Protein 3I36 (pdb70)

InterPro domains:
  IPR000242 Tyrosine-specific protein phosphatase, PTPase domain [PF00102] (944-1175)
  IPR000242 Tyrosine-specific protein phosphatase, PTPase domain [PR00700] (972-979)
  IPR000242 Tyrosine-specific protein phosphatase, PTPase domain [PR00700] (988-1008)
  IPR000242 Tyrosine-specific protein phosphatase, PTPase domain [PR00700] (1072-1089)
  IPR000242 Tyrosine-specific protein phosphatase, PTPase domain [PR00700] (1113-1131)
  IPR000242 Tyrosine-specific protein phosphatase, PTPase domain [PR00700] (1144-1159)
  IPR000242 Tyrosine-specific protein phosphatase, PTPase domain [PR00700] (1160-1170)
  IPR000242 Tyrosine-specific protein phosphatase, PTPase domain [PS50055] (920-1177)
  IPR000242 Tyrosine-specific protein phosphatase, PTPase domain [SM00194] (919-1179)
  IPR000387 Tyrosine-specific protein phosphatases domain [PS50056] (1095-1168)
  IPR003595 Protein-tyrosine phosphatase, catalytic [SM00404] (1073-1176)
  IPR003961 Fibronectin type III [PF00041] (44-115)
  IPR003961 Fibronectin type III [PF00041] (249-315)
  IPR003961 Fibronectin type III [PF00041] (336-415)
  IPR003961 Fibronectin type III [PF00041] (421-499)
  IPR003961 Fibronectin type III [PS50853] (39-124)
  IPR003961 Fibronectin type III [PS50853] (248-335)
  IPR003961 Fibronectin type III [PS50853] (336-421)
  IPR003961 Fibronectin type III [PS50853] (422-508)
  IPR003961 Fibronectin type III [PS50853] (600-696)

Organism: Rattus norvegicus (NCBI:txid10116)

CATH classification: 3.90.190.10

Sequence (286 aa):
SKLIRVENFEAYFKKQQADSNCGFAEEYEDLKLIGISLPKYAAEIAENRGKNRYNNVLPYDISRVKLSVQTHSTDDYINANYMPGYHSKKDFIATQGPLPNTLKDFWRMVWEKNVYAIVMLTKCVEQGRTKCEEYWPSKQAQDYGDITVAMTSEVVLPEWTIRDFVVKNMQSSESHPLRQFHFTSWPDHGVPDTTDLLINNFRYYLVRDYMKQIPPESPILVHCSSAGVGRTGTFIAIDRLIYQQIENENTVDVYGIVYDLRMHRPLMVQTEDQYVFLNQCVLDIIRAQK

Foldseek 3Di:
DLKFFLVCLVVVLVVCPPPPSVNLVVLVVVLACFQVPQAQVLCVPPVNVVFALDNPWGWRPVFAQFFDDDPDRNLRDHRWGQADFQPGSRQAIQHAQGDPVCLLVVLRSCVVQQAQEEEEEADCDFPNHGLHDPSADEQDWDDSDQKIKGWDDWDDDPQWIKIKIWIARNVVRDIDIHIYIGGYPAHSDFGDPAQVSLLVSLVVRVVVCVVGDPSHHHYYYYRNRAAVVLLSRLLNRQVCCCVPPSIGNSSVSVSSRCSGTNCRNPDSRSSSVSSNSSNVVSVVVD

Nearest PDB structures (foldseek):
  3i36-assembly1_A  TM=1.004E+00  e=1.394E-61  Rattus norvegicus
  4bpc-assembly1_A  TM=9.593E-01  e=4.581E-34  Homo sapiens
  6kip-assembly1_A  TM=9.419E-01  e=4.322E-34  Mus musculus
  1lar-assembly1_A  TM=9.475E-01  e=7.091E-33  Homo sapiens
  1lar-assembly2_B  TM=9.476E-01  e=7.968E-33  Homo sapiens

B-factor: mean 23.05, std 12.46, range [6.41, 78.05]

Radius of gyration: 18.46 Å; Cα contacts (8 Å, |Δi|>4): 592; chains: 1; bounding box: 48×43×47 Å

GO terms:
  GO:0005515 protein binding (F, IPI)

Structure (mmCIF, N/CA/C/O backbone):
data_3I36
#
_entry.id   3I36
#
_cell.length_a   46.468
_cell.length_b   63.113
_cell.length_c   111.655
_cell.angle_alpha   90.00
_cell.angle_beta   90.00
_cell.angle_gamma   90.00
#
_symmetry.space_group_name_H-M   'P 21 21 21'
#
loop_
_entity.id
_entity.type
_entity.pdbx_description
1 polymer 'Vascular protein tyrosine phosphatase 1'
2 non-polymer 'CHLORIDE ION'
3 water water
#
loop_
_atom_site.group_PDB
_atom_site.id
_atom_site.type_symbol
_atom_site.label_atom_id
_atom_site.label_alt_id
_atom_site.label_comp_id
_atom_site.label_asym_id
_atom_site.label_entity_id
_atom_site.label_seq_id
_atom_site.pdbx_PDB_ins_code
_atom_site.Cartn_x
_atom_site.Cartn_y
_atom_site.Cartn_z
_atom_site.occupancy
_atom_site.B_iso_or_equiv
_atom_site.auth_seq_id
_atom_site.auth_comp_id
_atom_site.auth_asym_id
_atom_site.auth_atom_id
_atom_site.pdbx_PDB_model_num
ATOM 1 N N . SER A 1 23 ? 16.912 -24.030 13.694 1.00 57.19 897 SER A N 1
ATOM 2 C CA . SER A 1 23 ? 17.745 -23.177 12.864 1.00 53.37 897 SER A CA 1
ATOM 3 C C . SER A 1 23 ? 16.891 -22.204 12.057 1.00 45.50 897 SER A C 1
ATOM 4 O O . SER A 1 23 ? 17.171 -21.945 10.888 1.00 48.55 897 SER A O 1
ATOM 6 N N . LYS A 1 24 ? 15.844 -21.671 12.676 1.00 34.23 898 LYS A N 1
ATOM 7 C CA . LYS A 1 24 ? 15.076 -20.603 12.047 1.00 30.61 898 LYS A CA 1
ATOM 8 C C . LYS A 1 24 ? 15.692 -19.246 12.402 1.00 25.77 898 LYS A C 1
ATOM 9 O O . LYS A 1 24 ? 15.285 -18.200 11.890 1.00 20.61 898 LYS A O 1
ATOM 15 N N . LEU A 1 25 ? 16.682 -19.276 13.286 1.00 23.91 899 LEU A N 1
ATOM 16 C CA . LEU A 1 25 ? 17.399 -18.069 13.667 1.00 21.40 899 LEU A CA 1
ATOM 17 C C . LEU A 1 25 ? 18.370 -17.708 12.566 1.00 26.77 899 LEU A C 1
ATOM 18 O O . LEU A 1 25 ? 19.283 -18.466 12.276 1.00 32.23 899 LEU A O 1
ATOM 23 N N . ILE A 1 26 ? 18.194 -16.540 11.972 1.00 19.20 900 ILE A N 1
ATOM 24 C CA . ILE A 1 26 ? 19.099 -16.092 10.940 1.00 18.82 900 ILE A CA 1
ATOM 25 C C . ILE A 1 26 ? 19.872 -14.886 11.430 1.00 17.23 900 ILE A C 1
ATOM 26 O O . ILE A 1 26 ? 19.293 -13.892 11.861 1.00 15.71 900 ILE A O 1
ATOM 31 N N . ARG A 1 27 ? 21.193 -14.972 11.400 1.00 17.39 901 ARG A N 1
ATOM 32 C CA . ARG A 1 27 ? 21.983 -13.815 11.774 1.00 18.36 901 ARG A CA 1
ATOM 33 C C . ARG A 1 27 ? 21.760 -12.747 10.714 1.00 21.53 901 ARG A C 1
ATOM 34 O O . ARG A 1 27 ? 21.621 -13.070 9.528 1.00 21.93 901 ARG A O 1
ATOM 42 N N . VAL A 1 28 ? 21.716 -11.481 11.118 1.00 20.31 902 VAL A N 1
ATOM 43 C CA . VAL A 1 28 ? 21.494 -10.430 10.128 1.00 24.30 902 VAL A CA 1
ATOM 44 C C . VAL A 1 28 ? 22.544 -10.492 9.015 1.00 30.96 902 VAL A C 1
ATOM 45 O O . VAL A 1 28 ? 22.217 -10.244 7.863 1.00 28.28 902 VAL A O 1
ATOM 49 N N . GLU A 1 29 ? 23.786 -10.838 9.367 1.00 32.81 903 GLU A N 1
ATOM 50 C CA . GLU A 1 29 ? 24.875 -10.959 8.392 1.00 40.01 903 GLU A CA 1
ATOM 51 C C . GLU A 1 29 ? 24.568 -12.004 7.318 1.00 39.28 903 GLU A C 1
ATOM 52 O O . GLU A 1 29 ? 25.178 -12.015 6.251 1.00 40.22 903 GLU A O 1
ATOM 58 N N . ASN A 1 30 ? 23.626 -12.888 7.609 1.00 32.05 904 ASN A N 1
ATOM 59 C CA . ASN A 1 30 ? 23.265 -13.935 6.664 1.00 25.20 904 ASN A CA 1
ATOM 60 C C . ASN A 1 30 ? 21.858 -13.748 6.130 1.00 25.22 904 ASN A C 1
ATOM 61 O O . ASN A 1 30 ? 21.394 -14.530 5.298 1.00 27.13 904 ASN A O 1
ATOM 66 N N . PHE A 1 31 ? 21.166 -12.713 6.598 1.00 29.88 905 PHE A N 1
ATOM 67 C CA . PHE A 1 31 ? 19.760 -12.604 6.234 1.00 28.16 905 PHE A CA 1
ATOM 68 C C . PHE A 1 31 ? 19.511 -12.354 4.754 1.00 26.96 905 PHE A C 1
ATOM 69 O O . PHE A 1 31 ? 18.589 -12.921 4.179 1.00 26.07 905 PHE A O 1
ATOM 77 N N . GLU A 1 32 ? 20.308 -11.502 4.126 1.00 31.39 906 GLU A N 1
ATOM 78 C CA . GLU A 1 32 ? 20.025 -11.206 2.728 1.00 37.87 906 GLU A CA 1
ATOM 79 C C . GLU A 1 32 ? 20.125 -12.452 1.852 1.00 32.01 906 GLU A C 1
ATOM 80 O O . GLU A 1 32 ? 19.291 -12.663 0.972 1.00 34.39 906 GLU A O 1
ATOM 86 N N . ALA A 1 33 ? 21.134 -13.279 2.101 1.00 29.95 907 ALA A N 1
ATOM 87 C CA . ALA A 1 33 ? 21.313 -14.500 1.327 1.00 31.30 907 ALA A CA 1
ATOM 88 C C . ALA A 1 33 ? 20.160 -15.441 1.614 1.00 28.12 907 ALA A C 1
ATOM 89 O O . ALA A 1 33 ? 19.662 -16.119 0.717 1.00 27.28 907 ALA A O 1
ATOM 91 N N . TYR A 1 34 ? 19.755 -15.486 2.878 1.00 24.21 908 TYR A N 1
ATOM 92 C CA . TYR A 1 34 ? 18.654 -16.328 3.295 1.00 23.57 908 TYR A CA 1
ATOM 93 C C . TYR A 1 34 ? 17.386 -15.899 2.561 1.00 26.35 908 TYR A C 1
ATOM 94 O O . TYR A 1 34 ? 16.635 -16.729 2.034 1.00 25.46 908 TYR A O 1
ATOM 103 N N . PHE A 1 35 ? 17.171 -14.588 2.511 1.00 21.74 909 PHE A N 1
ATOM 104 C CA . PHE A 1 35 ? 15.986 -14.021 1.879 1.00 21.87 909 PHE A CA 1
ATOM 105 C C . PHE A 1 35 ? 15.937 -14.367 0.393 1.00 25.44 909 PHE A C 1
ATOM 106 O O . PHE A 1 35 ? 14.895 -14.770 -0.130 1.00 24.95 909 PHE A O 1
ATOM 114 N N . LYS A 1 36 ? 17.065 -14.194 -0.288 1.00 27.35 910 LYS A N 1
ATOM 115 C CA . LYS A 1 36 ? 17.152 -14.522 -1.706 1.00 34.49 910 LYS A CA 1
ATOM 116 C C . LYS A 1 36 ? 16.841 -15.996 -1.908 1.00 28.29 910 LYS A C 1
ATOM 117 O O . LYS A 1 36 ? 16.126 -16.364 -2.831 1.00 29.04 910 LYS A O 1
ATOM 119 N N . LYS A 1 37 ? 17.391 -16.833 -1.033 1.00 23.41 911 LYS A N 1
ATOM 120 C CA . LYS A 1 37 ? 17.158 -18.265 -1.083 1.00 24.77 911 LYS A CA 1
ATOM 121 C C . LYS A 1 37 ? 15.667 -18.565 -0.954 1.00 23.49 911 LYS A C 1
ATOM 122 O O . LYS A 1 37 ? 15.109 -19.364 -1.705 1.00 22.61 911 LYS A O 1
ATOM 128 N N . GLN A 1 38 ? 15.029 -17.909 0.008 1.00 21.63 912 GLN A N 1
ATOM 129 C CA . GLN A 1 38 ? 13.636 -18.166 0.328 1.00 21.02 912 GLN A CA 1
ATOM 130 C C . GLN A 1 38 ? 12.714 -17.546 -0.703 1.00 22.46 912 GLN A C 1
ATOM 131 O O . GLN A 1 38 ? 11.550 -17.929 -0.828 1.00 19.19 912 GLN A O 1
ATOM 137 N N . GLN A 1 39 ? 13.245 -16.576 -1.433 1.00 21.44 913 GLN A N 1
ATOM 138 C CA . GLN A 1 39 ? 12.485 -15.869 -2.448 1.00 24.67 913 GLN A CA 1
ATOM 139 C C . GLN A 1 39 ? 12.497 -16.640 -3.771 1.00 21.64 913 GLN A C 1
ATOM 140 O O . GLN A 1 39 ? 11.645 -16.426 -4.636 1.00 27.94 913 GLN A O 1
ATOM 146 N N . ALA A 1 40 ? 13.456 -17.543 -3.917 1.00 22.38 914 ALA A N 1
ATOM 147 C CA . ALA A 1 40 ? 13.598 -18.313 -5.146 1.00 22.14 914 ALA A CA 1
ATOM 148 C C . ALA A 1 40 ? 12.334 -19.122 -5.419 1.00 22.42 914 ALA A C 1
ATOM 149 O O . ALA A 1 40 ? 11.625 -19.520 -4.491 1.00 19.30 9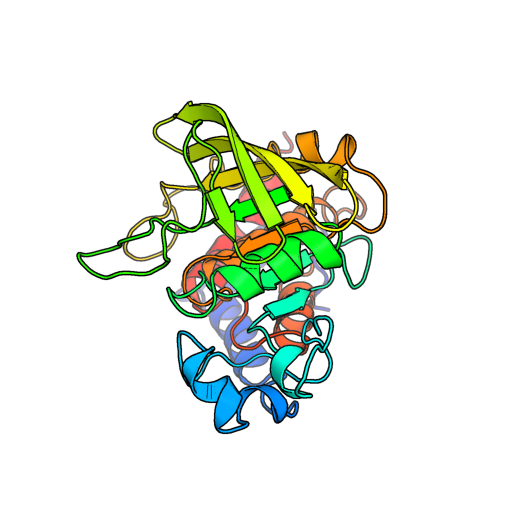14 ALA A O 1
ATOM 151 N N . ASP A 1 41 ? 12.066 -19.363 -6.697 1.00 19.42 915 ASP A N 1
ATOM 152 C CA . ASP A 1 41 ? 10.906 -20.153 -7.117 1.00 18.27 915 ASP A CA 1
ATOM 153 C C . ASP A 1 41 ? 9.621 -19.600 -6.525 1.00 18.93 915 ASP A C 1
ATOM 154 O O . ASP A 1 41 ? 8.878 -20.303 -5.825 1.00 15.67 915 ASP A O 1
ATOM 159 N N . SER A 1 42 ? 9.388 -18.319 -6.776 1.00 19.74 916 SER A N 1
ATOM 160 C CA . SER A 1 42 ? 8.135 -17.704 -6.388 1.00 23.62 916 SER A CA 1
ATOM 161 C C . SER A 1 42 ? 7.926 -17.782 -4.869 1.00 24.10 916 SER A C 1
ATOM 162 O O . SER A 1 42 ? 6.852 -18.161 -4.398 1.00 19.43 916 SER A O 1
ATOM 165 N N . ASN A 1 43 ? 8.959 -17.418 -4.114 1.00 18.43 917 ASN A N 1
ATOM 166 C CA . ASN A 1 43 ? 8.886 -17.401 -2.656 1.00 21.17 917 ASN A CA 1
ATOM 167 C C . ASN A 1 43 ? 8.638 -18.776 -2.079 1.00 20.09 917 ASN A C 1
ATOM 168 O O . ASN A 1 43 ? 7.977 -18.916 -1.054 1.00 20.48 917 ASN A O 1
ATOM 173 N N . CYS A 1 44 ? 9.175 -19.793 -2.742 1.00 17.38 918 CYS A N 1
ATOM 174 C CA . CYS A 1 44 ? 8.932 -21.163 -2.332 1.00 17.42 918 CYS A CA 1
ATOM 175 C C . CYS A 1 44 ? 9.298 -21.373 -0.874 1.00 15.84 918 CYS A C 1
ATOM 176 O O . CYS A 1 44 ? 8.517 -21.936 -0.107 1.00 17.65 918 CYS A O 1
ATOM 179 N N . GLY A 1 45 ? 10.495 -20.927 -0.504 1.00 14.61 919 GLY A N 1
ATOM 180 C CA . GLY A 1 45 ? 11.002 -21.117 0.836 1.00 13.95 919 GLY A CA 1
ATOM 181 C C . GLY A 1 45 ? 10.142 -20.396 1.856 1.00 17.07 919 GLY A C 1
ATOM 182 O O . GLY A 1 45 ? 9.830 -20.943 2.913 1.00 18.19 919 GLY A O 1
ATOM 183 N N . PHE A 1 46 ? 9.774 -19.155 1.556 1.00 16.44 920 PHE A N 1
ATOM 184 C CA . PHE A 1 46 ? 8.868 -18.427 2.438 1.00 15.86 920 PHE A CA 1
ATOM 185 C C . PHE A 1 46 ? 7.521 -19.129 2.514 1.00 16.12 920 PHE A C 1
ATOM 186 O O . PHE A 1 46 ? 6.923 -19.227 3.582 1.00 16.68 920 PHE A O 1
ATOM 194 N N . ALA A 1 47 ? 7.040 -19.606 1.375 1.00 12.90 921 ALA A N 1
ATOM 195 C CA . ALA A 1 47 ? 5.775 -20.323 1.332 1.00 19.76 921 ALA A CA 1
ATOM 196 C C . ALA A 1 47 ? 5.842 -21.559 2.219 1.00 17.01 921 ALA A C 1
ATOM 197 O O . ALA A 1 47 ? 4.879 -21.893 2.905 1.00 18.26 921 ALA A O 1
ATOM 199 N N . GLU A 1 48 ? 6.988 -22.233 2.200 1.00 16.24 922 GLU A N 1
ATOM 200 C CA . GLU A 1 48 ? 7.183 -23.423 3.013 1.00 20.73 922 GLU A CA 1
ATOM 201 C C . GLU A 1 48 ? 7.174 -23.088 4.501 1.00 18.80 922 GLU A C 1
ATOM 202 O O . GLU A 1 48 ? 6.562 -23.793 5.310 1.00 15.99 922 GLU A O 1
ATOM 208 N N . GLU A 1 49 ? 7.865 -22.015 4.864 1.00 15.14 923 GLU A N 1
ATOM 209 C CA . GLU A 1 49 ? 7.904 -21.609 6.264 1.00 17.75 923 GLU A CA 1
ATOM 210 C C . GLU A 1 49 ? 6.496 -21.283 6.709 1.00 19.33 923 GLU A C 1
ATOM 211 O O . GLU A 1 49 ? 6.053 -21.688 7.781 1.00 16.98 923 GLU A O 1
ATOM 217 N N . TYR A 1 50 ? 5.792 -20.539 5.865 1.00 14.33 924 TYR A N 1
ATOM 218 C CA . TYR A 1 50 ? 4.471 -20.072 6.215 1.00 17.23 924 TYR A CA 1
ATOM 219 C C . TYR A 1 50 ? 3.497 -21.244 6.298 1.00 18.22 924 TYR A C 1
ATOM 220 O O . TYR A 1 50 ? 2.628 -21.279 7.164 1.00 18.72 924 TYR A O 1
ATOM 229 N N . GLU A 1 51 ? 3.658 -22.216 5.407 1.00 14.81 925 GLU 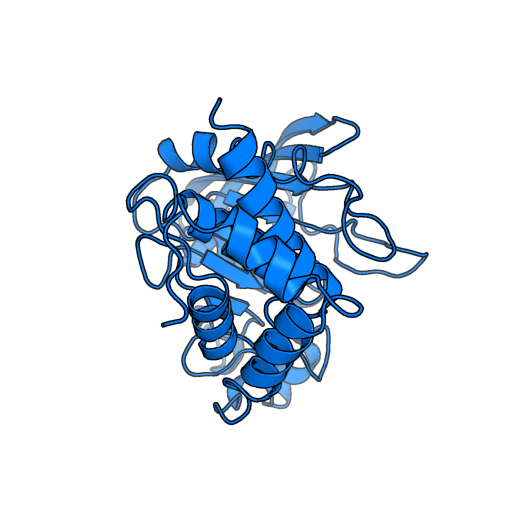A N 1
ATOM 230 C CA . GLU A 1 51 ? 2.820 -23.409 5.437 1.00 18.68 925 GLU A CA 1
ATOM 231 C C . GLU A 1 51 ? 3.075 -24.197 6.712 1.00 16.69 925 GLU A C 1
ATOM 232 O O . GLU A 1 51 ? 2.159 -24.774 7.303 1.00 18.12 925 GLU A O 1
ATOM 238 N N . ASP A 1 52 ? 4.325 -24.199 7.152 1.00 16.23 926 ASP A N 1
ATOM 239 C CA . ASP A 1 52 ? 4.696 -24.872 8.401 1.00 17.36 926 ASP A CA 1
ATOM 240 C C . ASP A 1 52 ? 4.031 -24.239 9.606 1.00 17.46 926 ASP A C 1
ATOM 241 O O . ASP A 1 52 ? 3.835 -24.886 10.632 1.00 19.00 926 ASP A O 1
ATOM 246 N N . LEU A 1 53 ? 3.696 -22.963 9.477 1.00 14.77 927 LEU A N 1
ATOM 247 C CA . LEU A 1 53 ? 3.014 -22.249 10.543 1.00 15.77 927 LEU A CA 1
ATOM 248 C C . LEU A 1 53 ? 1.506 -22.513 10.546 1.00 14.49 927 LEU A C 1
ATOM 249 O O . LEU A 1 53 ? 0.822 -22.207 11.523 1.00 15.37 927 LEU A O 1
ATOM 254 N N . LYS A 1 54 ? 1.004 -23.091 9.464 1.00 13.63 928 LYS A N 1
ATOM 255 C CA . LYS A 1 54 ? -0.435 -23.116 9.216 1.00 16.58 928 LYS A CA 1
ATOM 256 C C . LYS A 1 54 ? -1.270 -23.606 10.398 1.00 15.69 928 LYS A C 1
ATOM 257 O O . LYS A 1 54 ? -2.295 -23.011 10.743 1.00 18.68 928 LYS A O 1
ATOM 263 N N . LEU A 1 55 ? -0.832 -24.696 11.011 1.00 16.23 929 LEU A N 1
ATOM 264 C CA . LEU A 1 55 ? -1.633 -25.364 12.033 1.00 15.58 929 LEU A CA 1
ATOM 265 C C . LEU A 1 55 ? -1.242 -24.935 13.430 1.00 19.45 929 LEU A C 1
ATOM 266 O O . LEU A 1 55 ? -1.797 -25.418 14.419 1.00 16.66 929 LEU A O 1
ATOM 271 N N . ILE A 1 56 ? -0.286 -24.026 13.530 1.00 17.48 930 ILE A N 1
ATOM 272 C CA . ILE A 1 56 ? 0.175 -23.666 14.854 1.00 15.32 930 ILE A CA 1
ATOM 273 C C . ILE A 1 56 ? -0.905 -22.980 15.680 1.00 16.85 930 ILE A C 1
ATOM 274 O O . ILE A 1 56 ? -1.492 -21.972 15.260 1.00 14.83 930 ILE A O 1
ATOM 279 N N . GLY A 1 57 ? -1.134 -23.531 16.869 1.00 14.35 931 GLY A N 1
ATOM 280 C CA . GLY A 1 57 ? -2.046 -22.957 17.842 1.00 14.85 931 GLY A CA 1
ATOM 281 C C . GLY A 1 57 ? -3.510 -23.293 17.606 1.00 15.26 931 GLY A C 1
ATOM 282 O O . GLY A 1 57 ? -4.346 -23.050 18.470 1.00 16.72 931 GLY A O 1
ATOM 283 N N . ILE A 1 58 ? -3.839 -23.865 16.456 1.00 13.50 932 ILE A N 1
ATOM 284 C CA . ILE A 1 58 ? -5.263 -23.949 16.113 1.00 16.30 932 ILE A CA 1
ATOM 285 C C . ILE A 1 58 ? -6.068 -24.927 16.967 1.00 17.50 932 ILE A C 1
ATOM 286 O O . ILE A 1 58 ? -7.298 -24.867 16.996 1.00 17.68 932 ILE A O 1
ATOM 291 N N . SER A 1 59 ? -5.379 -25.820 17.663 1.00 16.32 933 SER A N 1
ATOM 292 C CA . SER A 1 59 ? -6.073 -26.738 18.557 1.00 19.92 933 SER A CA 1
ATOM 293 C C . SER A 1 59 ? -6.183 -26.172 19.973 1.00 20.66 933 SER A C 1
ATOM 294 O O . SER A 1 59 ? -6.647 -26.857 20.873 1.00 17.72 933 SER A O 1
ATOM 297 N N . LEU A 1 60 ? -5.743 -24.929 20.179 1.00 12.57 934 LEU A N 1
ATOM 298 C CA . LEU A 1 60 ? -5.875 -24.318 21.495 1.00 12.55 934 LEU A CA 1
ATOM 299 C C . LEU A 1 60 ? -7.346 -24.021 21.699 1.00 15.40 934 LEU A C 1
ATOM 300 O O . LEU A 1 60 ? -7.986 -23.471 20.802 1.00 16.51 934 LEU A O 1
ATOM 305 N N . PRO A 1 61 ? -7.890 -24.408 22.861 1.00 19.24 935 PRO A N 1
ATOM 306 C CA . PRO A 1 61 ? -9.306 -24.173 23.156 1.00 20.17 935 PRO A CA 1
ATOM 307 C C . PRO A 1 61 ? -9.663 -22.697 23.036 1.00 14.48 935 PRO A C 1
ATOM 308 O O . PRO A 1 61 ? -8.858 -21.826 23.377 1.00 12.88 935 PRO A O 1
ATOM 312 N N . LYS A 1 62 ? -10.867 -22.434 22.538 1.00 13.59 936 LYS A N 1
ATOM 313 C CA . LYS A 1 62 ? -11.392 -21.085 22.410 1.00 16.81 936 LYS A CA 1
ATOM 314 C C . LYS A 1 62 ? -12.803 -21.142 22.961 1.00 14.03 936 LYS A C 1
ATOM 315 O O . LYS A 1 62 ? -13.745 -20.668 22.324 1.00 16.73 936 LYS A O 1
ATOM 321 N N . TYR A 1 63 ? -12.955 -21.728 24.139 1.00 14.04 937 TYR A N 1
ATOM 322 C CA . TYR A 1 63 ? -14.279 -21.957 24.692 1.00 13.52 937 TYR A CA 1
ATOM 323 C C . TYR A 1 63 ? -15.021 -20.659 24.994 1.00 12.95 937 TYR A C 1
ATOM 324 O O . TYR A 1 63 ? -16.195 -20.542 24.688 1.00 16.75 937 TYR A O 1
ATOM 333 N N . ALA A 1 64 ? -14.348 -19.689 25.610 1.00 13.70 938 ALA A N 1
ATOM 334 C CA . ALA A 1 64 ? -15.046 -18.461 25.983 1.00 19.01 938 ALA A CA 1
ATOM 335 C C . ALA A 1 64 ? -15.597 -17.798 24.724 1.00 16.78 938 ALA A C 1
ATOM 336 O O . ALA A 1 64 ? -16.739 -17.348 24.690 1.00 15.89 938 ALA A O 1
ATOM 338 N N . ALA A 1 65 ? -14.776 -17.758 23.683 1.00 13.53 939 ALA A N 1
ATOM 339 C CA . ALA A 1 65 ? -15.169 -17.147 22.413 1.00 14.60 939 ALA A CA 1
ATOM 340 C C . ALA A 1 65 ? -16.379 -17.822 21.793 1.00 17.01 939 ALA A C 1
ATOM 341 O O . ALA A 1 65 ? -17.070 -17.215 20.987 1.00 14.51 939 ALA A O 1
ATOM 343 N N . GLU A 1 66 ? -16.610 -19.080 22.154 1.00 14.90 940 GLU A N 1
ATOM 344 C CA . GLU A 1 66 ? -17.669 -19.877 21.545 1.00 18.80 940 GLU A CA 1
ATOM 345 C C . GLU A 1 66 ? -18.935 -19.916 22.393 1.00 23.71 940 GLU A C 1
ATOM 346 O O . GLU A 1 66 ? -19.967 -20.450 21.967 1.00 22.37 940 GLU A O 1
ATOM 352 N N . ILE A 1 67 ? -18.864 -19.357 23.594 1.00 18.37 941 ILE A N 1
ATOM 353 C CA . ILE A 1 67 ? -20.058 -19.268 24.422 1.00 19.36 941 ILE A CA 1
ATOM 354 C C . ILE A 1 67 ? -21.107 -18.450 23.683 1.00 17.68 941 ILE A C 1
ATOM 355 O O . ILE A 1 67 ? -20.790 -17.435 23.069 1.00 16.87 941 ILE A O 1
ATOM 360 N N . ALA A 1 68 ? -22.354 -18.910 23.726 1.00 15.49 942 ALA A N 1
ATOM 361 C CA . ALA A 1 68 ? -23.425 -18.285 22.963 1.00 20.13 942 ALA A CA 1
ATOM 362 C C . ALA A 1 68 ? -23.425 -16.774 23.148 1.00 21.73 942 ALA A C 1
ATOM 363 O O . ALA A 1 68 ? -23.486 -16.017 22.178 1.00 19.06 942 ALA A O 1
ATOM 365 N N . GLU A 1 69 ? -23.344 -16.346 24.403 1.00 20.15 943 GLU A N 1
ATOM 366 C CA . GLU A 1 69 ? -23.388 -14.932 24.751 1.00 21.00 943 GLU A CA 1
ATOM 367 C C . GLU A 1 69 ? -22.225 -14.149 24.135 1.00 19.09 943 GLU A C 1
ATOM 368 O O . GLU A 1 69 ? -22.329 -12.948 23.903 1.00 17.99 943 GLU A O 1
ATOM 374 N N . ASN A 1 70 ? -21.116 -14.829 23.872 1.00 14.99 944 ASN A N 1
ATOM 375 C CA . ASN A 1 70 ? -19.930 -14.148 23.360 1.00 17.57 944 ASN A CA 1
ATOM 376 C C . ASN A 1 70 ? -19.810 -14.188 21.848 1.00 19.28 944 ASN A C 1
ATOM 377 O O . ASN A 1 70 ? -19.030 -13.447 21.277 1.00 13.57 944 ASN A O 1
ATOM 382 N N . ARG A 1 71 ? -20.584 -15.048 21.196 1.00 17.58 945 ARG A N 1
ATOM 383 C CA . ARG A 1 71 ? -20.397 -15.231 19.766 1.00 16.91 945 ARG A CA 1
ATOM 384 C C . ARG A 1 71 ? -20.601 -13.926 19.016 1.00 18.95 945 ARG A C 1
ATOM 385 O O . ARG A 1 71 ? -19.887 -13.628 18.065 1.00 17.19 945 ARG A O 1
ATOM 393 N N . GLY A 1 72 ? -21.558 -13.137 19.479 1.00 16.04 946 GLY A N 1
ATOM 394 C CA . GLY A 1 72 ? -21.878 -11.881 18.834 1.00 18.69 946 GLY A CA 1
ATOM 395 C C . GLY A 1 72 ? -20.875 -10.798 19.171 1.00 17.48 946 GLY A C 1
ATOM 396 O O . GLY A 1 72 ? -20.966 -9.687 18.658 1.00 21.72 946 GLY A O 1
ATOM 397 N N . LYS A 1 73 ? -19.919 -11.120 20.038 1.00 13.45 947 LYS A N 1
ATOM 398 C CA . LYS A 1 73 ? -18.879 -10.164 20.390 1.00 14.05 947 LYS A CA 1
ATOM 399 C C . LYS A 1 73 ? -17.666 -10.393 19.504 1.00 17.26 947 LYS A C 1
ATOM 400 O O . LYS A 1 73 ? -16.654 -9.706 19.613 1.00 14.73 947 LYS A O 1
ATOM 406 N N . ASN A 1 74 ? -17.773 -11.378 18.626 1.00 14.55 948 ASN A N 1
ATOM 407 C CA . ASN A 1 74 ? -16.710 -11.661 17.681 1.00 14.27 948 ASN A CA 1
ATOM 408 C C . ASN A 1 74 ? -17.045 -11.090 16.329 1.00 14.83 948 ASN A C 1
ATOM 409 O O . ASN A 1 74 ? -18.126 -11.332 15.798 1.00 13.80 948 ASN A O 1
ATOM 414 N N . ARG A 1 75 ? -16.120 -10.321 15.780 1.00 12.17 949 ARG A N 1
ATOM 415 C CA . ARG A 1 75 ? -16.339 -9.730 14.482 1.00 11.33 949 ARG A CA 1
ATOM 416 C C . ARG A 1 75 ? -16.414 -10.808 13.422 1.00 16.01 949 ARG A C 1
ATOM 417 O O . ARG A 1 75 ? -17.295 -10.797 12.564 1.00 13.72 949 ARG A O 1
ATOM 425 N N . TYR A 1 76 ? -15.473 -11.739 13.478 1.00 12.84 950 TYR A N 1
ATOM 426 C CA . TYR A 1 76 ? -15.456 -12.867 12.543 1.00 19.20 950 TYR A CA 1
ATOM 427 C C . TYR A 1 76 ? -15.536 -14.167 13.309 1.00 19.79 950 TYR A C 1
ATOM 428 O O . TYR A 1 76 ? -14.795 -14.373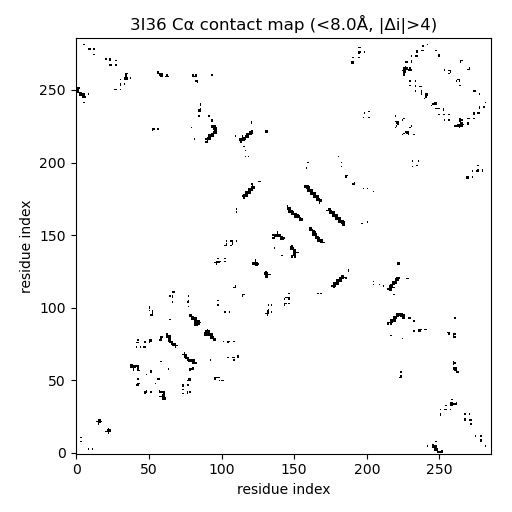 14.262 1.00 14.31 950 TYR A O 1
ATOM 437 N N . ASN A 1 77 ? -16.435 -15.045 12.889 1.00 12.74 951 ASN A N 1
ATOM 438 C CA . ASN A 1 77 ? -16.675 -16.281 13.622 1.00 15.94 951 ASN A CA 1
ATOM 439 C C . ASN A 1 77 ? -15.469 -17.212 13.632 1.00 15.62 951 ASN A C 1
ATOM 440 O O . ASN A 1 77 ? -15.366 -18.104 14.473 1.00 20.98 951 ASN A O 1
ATOM 445 N N . ASN A 1 78 ? -14.553 -17.005 12.696 1.00 14.01 952 ASN A N 1
ATOM 446 C CA . ASN A 1 78 ? -13.365 -17.847 12.618 1.00 14.01 952 ASN A CA 1
ATOM 447 C C . ASN A 1 78 ? -12.117 -17.132 13.111 1.00 13.62 952 ASN A C 1
ATOM 448 O O . ASN A 1 78 ? -10.993 -17.575 12.884 1.00 15.91 952 ASN A O 1
ATOM 453 N N . VAL A 1 79 ? -12.314 -16.008 13.780 1.00 12.74 953 VAL A N 1
ATOM 454 C CA . VAL A 1 79 ? -11.206 -15.378 14.466 1.00 12.56 953 VAL A CA 1
ATOM 455 C C . VAL A 1 79 ? -11.552 -15.253 15.929 1.00 12.58 953 VAL A C 1
ATOM 456 O O . VAL A 1 79 ? -12.156 -14.273 16.372 1.00 12.56 953 VAL A O 1
ATOM 460 N N . LEU A 1 80 ? -11.206 -16.292 16.671 1.00 14.33 954 LEU A N 1
ATOM 461 C CA . LEU A 1 80 ? -11.602 -16.381 18.062 1.00 14.16 954 LEU A CA 1
ATOM 462 C C . LEU A 1 80 ? -10.364 -16.452 18.918 1.00 14.44 954 LEU A C 1
ATOM 463 O O . LEU A 1 80 ? -9.439 -17.192 18.610 1.00 11.88 954 LEU A O 1
ATOM 468 N N . PRO A 1 81 ? -10.374 -15.713 20.024 1.00 13.72 955 PRO A N 1
ATOM 469 C CA . PRO A 1 81 ? -9.229 -15.704 20.930 1.00 13.03 955 PRO A CA 1
ATOM 470 C C . PRO A 1 81 ? -9.093 -17.061 21.613 1.00 13.81 955 PRO A C 1
ATOM 471 O O . PRO A 1 81 ? -10.084 -17.630 22.073 1.00 13.39 955 PRO A O 1
ATOM 475 N N . TYR A 1 82 ? -7.871 -17.573 21.690 1.00 14.88 956 TYR A N 1
ATOM 476 C CA . TYR A 1 82 ? -7.626 -18.760 22.486 1.00 15.32 956 TYR A CA 1
ATOM 477 C C . TYR A 1 82 ? -7.770 -18.407 23.956 1.00 13.79 956 TYR A C 1
ATOM 478 O O . TYR A 1 82 ? -7.358 -17.332 24.389 1.00 12.25 956 TYR A O 1
ATOM 487 N N . ASP A 1 83 ? -8.370 -19.318 24.709 1.00 13.76 957 ASP A N 1
ATOM 488 C CA . ASP A 1 83 ? -8.571 -19.127 26.139 1.00 15.86 957 ASP A CA 1
ATOM 489 C C . ASP A 1 83 ? -7.251 -18.877 26.839 1.00 14.54 957 ASP A C 1
ATOM 490 O O . ASP A 1 83 ? -7.168 -18.104 27.787 1.00 14.63 957 ASP A O 1
ATOM 495 N N . ILE A 1 84 ? -6.213 -19.548 26.372 1.00 12.10 958 ILE A N 1
ATOM 496 C CA . ILE A 1 84 ? -4.950 -19.511 27.088 1.00 11.44 958 ILE A CA 1
ATOM 497 C C . ILE A 1 84 ? -4.330 -18.110 27.127 1.00 13.05 958 ILE A C 1
ATOM 498 O O . ILE A 1 84 ? -3.505 -17.814 27.983 1.00 15.64 958 ILE A O 1
ATOM 503 N N . SER A 1 85 ? -4.737 -17.250 26.202 1.00 12.24 959 SER A N 1
ATOM 504 C CA . SER A 1 85 ? -4.094 -15.958 26.053 1.00 8.86 959 SER A CA 1
ATOM 505 C C . SER A 1 85 ? -5.109 -14.832 25.995 1.00 7.81 959 SER A C 1
ATOM 506 O O . SER A 1 85 ? -4.743 -13.673 25.818 1.00 10.59 959 SER A O 1
ATOM 509 N N . ARG A 1 86 ? -6.386 -15.169 26.135 1.00 8.45 960 ARG A N 1
ATOM 510 C CA . ARG A 1 86 ? -7.405 -14.170 25.893 1.00 11.21 960 ARG A CA 1
ATOM 511 C C . ARG A 1 86 ? -7.369 -13.121 26.994 1.00 12.97 960 ARG A C 1
ATOM 512 O O . ARG A 1 86 ? -7.015 -13.403 28.146 1.00 12.60 960 ARG A O 1
ATOM 520 N N . VAL A 1 87 ? -7.716 -11.901 26.620 1.00 10.24 961 VAL A N 1
ATOM 521 C CA . VAL A 1 87 ? -7.776 -10.812 27.569 1.00 9.67 961 VAL A CA 1
ATOM 522 C C . VAL A 1 87 ? -9.089 -10.962 28.321 1.00 13.88 961 VAL A C 1
ATOM 523 O O . VAL A 1 87 ? -10.152 -10.985 27.714 1.00 16.25 961 VAL A O 1
ATOM 527 N N . LYS A 1 88 ? -9.013 -11.067 29.641 1.00 12.74 962 LYS A N 1
ATOM 528 C CA . LYS A 1 88 ? -10.213 -11.246 30.446 1.00 16.75 962 LYS A CA 1
ATOM 529 C C . LYS A 1 88 ? -10.535 -9.949 31.148 1.00 16.52 962 LYS A C 1
ATOM 530 O O . LYS A 1 88 ? -9.700 -9.408 31.856 1.00 15.40 962 LYS A O 1
ATOM 536 N N . LEU A 1 89 ? -11.746 -9.444 30.939 1.00 14.12 963 LEU A N 1
ATOM 537 C CA . LEU A 1 89 ? -12.152 -8.202 31.563 1.00 14.33 963 LEU A CA 1
ATOM 538 C C . LEU A 1 89 ? -12.824 -8.478 32.895 1.00 17.60 963 LEU A C 1
ATOM 539 O O . LEU A 1 89 ? -13.058 -9.627 33.252 1.00 15.18 963 LEU A O 1
ATOM 544 N N . SER A 1 90 ? -13.111 -7.412 33.630 1.00 17.49 964 SER A N 1
ATOM 545 C CA . SER A 1 90 ? -13.810 -7.525 34.893 1.00 21.07 964 SER A CA 1
ATOM 546 C C . SER A 1 90 ? -15.179 -8.116 34.623 1.00 21.29 964 SER A C 1
ATOM 547 O O . SER A 1 90 ? -15.694 -8.058 33.505 1.00 18.61 964 SER A O 1
ATOM 550 N N . VAL A 1 91 ? -15.761 -8.712 35.646 1.00 25.12 965 VAL A N 1
ATOM 551 C CA . VAL A 1 91 ? -17.095 -9.248 35.503 1.00 28.33 965 VAL A CA 1
ATOM 552 C C . VAL A 1 91 ? -18.003 -8.433 36.401 1.00 35.78 965 VAL A C 1
ATOM 553 O O . VAL A 1 91 ? -17.634 -8.101 37.526 1.00 35.73 965 VAL A O 1
ATOM 557 N N . GLN A 1 92 ? -19.174 -8.086 35.883 1.00 43.22 966 GLN A N 1
ATOM 558 C CA . GLN A 1 92 ? -20.174 -7.369 36.656 1.00 48.13 966 GLN A CA 1
ATOM 559 C C . GLN A 1 92 ? -21.216 -8.365 37.138 1.00 47.51 966 GLN A C 1
ATOM 560 O O . GLN A 1 92 ? -21.191 -8.808 38.286 1.00 52.32 966 GLN A O 1
ATOM 566 N N . THR A 1 93 ? -22.112 -8.741 36.234 1.00 43.95 967 THR A N 1
ATOM 567 C CA . THR A 1 93 ? -23.241 -9.588 36.582 1.00 51.09 967 THR A CA 1
ATOM 568 C C . THR A 1 93 ? -23.081 -11.003 36.032 1.00 43.65 967 THR A C 1
ATOM 569 O O . THR A 1 93 ? -23.729 -11.942 36.497 1.00 43.31 967 THR A O 1
ATOM 573 N N . HIS A 1 94 ? -22.218 -11.160 35.039 1.00 28.88 968 HIS A N 1
ATOM 574 C CA . HIS A 1 94 ? -22.126 -12.442 34.361 1.00 28.57 968 HIS A CA 1
ATOM 575 C C . HIS A 1 94 ? -20.697 -12.744 33.948 1.00 27.81 968 HIS A C 1
ATOM 576 O O . HIS A 1 94 ? -19.934 -11.847 33.575 1.00 23.95 968 HIS A O 1
ATOM 583 N N . SER A 1 95 ? -20.340 -14.017 34.021 1.00 23.32 969 SER A N 1
ATOM 584 C CA . SER A 1 95 ? -18.989 -14.432 33.709 1.00 23.39 969 SER A CA 1
ATOM 585 C C . SER A 1 95 ? -18.595 -13.974 32.301 1.00 14.79 969 SER A C 1
ATOM 586 O O . SER A 1 95 ? -17.441 -13.635 32.063 1.00 18.72 969 SER A O 1
ATOM 589 N N . THR A 1 96 ? -19.555 -13.953 31.377 1.00 18.07 970 THR A N 1
ATOM 590 C CA . THR A 1 96 ? -19.242 -13.588 29.989 1.00 13.60 970 THR A CA 1
ATOM 591 C C . THR A 1 96 ? -18.940 -12.106 29.848 1.00 18.95 970 THR A C 1
ATOM 592 O O . THR A 1 96 ? -18.502 -11.648 28.790 1.00 17.50 970 THR A O 1
ATOM 596 N N . ASP A 1 97 ? -19.162 -11.355 30.917 1.00 17.22 971 ASP A N 1
ATOM 597 C CA . ASP A 1 97 ? -18.726 -9.962 30.934 1.00 17.86 971 ASP A CA 1
ATOM 598 C C . ASP A 1 97 ? -17.211 -9.880 30.759 1.00 14.72 971 ASP A C 1
ATOM 599 O O . ASP A 1 97 ? -16.681 -8.836 30.418 1.00 17.05 971 ASP A O 1
ATOM 604 N N . ASP A 1 98 ? -16.509 -10.975 31.014 1.00 15.67 972 ASP A N 1
ATOM 605 C CA . ASP A 1 98 ? -15.053 -10.921 30.970 1.00 13.27 972 ASP A CA 1
ATOM 606 C C . ASP A 1 98 ? -14.555 -10.965 29.534 1.00 17.13 972 ASP A C 1
ATOM 607 O O . ASP A 1 98 ? -13.362 -10.818 29.259 1.00 15.29 972 ASP A O 1
ATOM 612 N N . TYR A 1 99 ? -15.484 -11.126 28.609 1.00 14.68 973 TYR A N 1
ATOM 613 C CA . TYR A 1 99 ? -15.089 -11.538 27.277 1.00 14.92 973 TYR A CA 1
ATOM 614 C C . TYR A 1 99 ? -14.858 -10.385 26.339 1.00 12.45 973 TYR A C 1
ATOM 615 O O . TYR A 1 99 ? -15.686 -9.480 26.214 1.00 15.22 973 TYR A O 1
ATOM 624 N N . ILE A 1 100 ? -13.725 -10.448 25.656 1.00 10.86 974 ILE A N 1
ATOM 625 C CA . ILE A 1 100 ? -13.492 -9.581 24.524 1.00 10.88 974 ILE A CA 1
ATOM 626 C C . ILE A 1 100 ? -12.627 -10.353 23.555 1.00 11.23 974 ILE A C 1
ATOM 627 O O . ILE A 1 100 ? -11.792 -11.179 23.954 1.00 12.53 974 ILE A O 1
ATOM 632 N N . ASN A 1 101 ? -12.850 -10.119 22.274 1.00 10.90 975 ASN A N 1
ATOM 633 C CA . ASN A 1 101 ? -12.078 -10.807 21.276 1.00 8.56 975 ASN A CA 1
ATOM 634 C C . ASN A 1 101 ? -10.718 -10.143 21.187 1.00 11.21 975 ASN A C 1
ATOM 635 O O . ASN A 1 101 ? -10.521 -9.202 20.419 1.00 10.32 975 ASN A O 1
ATOM 640 N N . ALA A 1 102 ? -9.807 -10.623 22.022 1.00 8.59 976 ALA A N 1
ATOM 641 C CA . ALA A 1 102 ? -8.490 -10.024 22.179 1.00 9.59 976 ALA A CA 1
ATOM 642 C C . ALA A 1 102 ? -7.609 -11.027 22.886 1.00 6.74 976 ALA A C 1
ATOM 643 O O . ALA A 1 102 ? -8.073 -11.798 23.733 1.00 11.05 976 ALA A O 1
ATOM 645 N N . ASN A 1 103 ? -6.326 -11.014 22.549 1.00 11.22 977 ASN A N 1
ATOM 646 C CA . ASN A 1 103 ? -5.368 -11.858 23.242 1.00 7.96 977 ASN A CA 1
ATOM 647 C C . ASN A 1 103 ? -4.128 -11.055 23.537 1.00 6.46 977 ASN A C 1
ATOM 648 O O . ASN A 1 103 ? -3.747 -10.187 22.753 1.00 8.07 977 ASN A O 1
ATOM 653 N N . TYR A 1 104 ? -3.490 -11.379 24.653 1.00 9.54 978 TYR A N 1
ATOM 654 C CA . TYR A 1 104 ? -2.175 -10.844 24.939 1.00 9.65 978 TYR A CA 1
ATOM 655 C C . TYR A 1 104 ? -1.223 -11.485 23.963 1.00 14.39 978 TYR A C 1
ATOM 656 O O . TYR A 1 104 ? -1.232 -12.694 23.792 1.00 14.61 978 TYR A O 1
ATOM 665 N N . MET A 1 105 ? -0.391 -10.672 23.334 1.00 11.75 979 MET A N 1
ATOM 666 C CA . MET A 1 105 ? 0.601 -11.188 22.416 1.00 10.61 979 MET A CA 1
ATOM 667 C C . MET A 1 105 ? 1.947 -10.788 22.967 1.00 12.44 979 MET A C 1
ATOM 668 O O . MET A 1 105 ? 2.163 -9.621 23.320 1.00 13.31 979 MET A O 1
ATOM 673 N N . PRO A 1 106 ? 2.860 -11.753 23.052 1.00 17.47 980 PRO A N 1
ATOM 674 C CA . PRO A 1 106 ? 4.180 -11.361 23.520 1.00 17.25 980 PRO A CA 1
ATOM 675 C C . PRO A 1 106 ? 4.823 -10.380 22.559 1.00 15.74 980 PRO A C 1
ATOM 676 O O . PRO A 1 106 ? 4.633 -10.398 21.322 1.00 11.68 980 PRO A O 1
ATOM 680 N N . GLY A 1 107 ? 5.609 -9.503 23.154 1.00 15.96 981 GLY A N 1
ATOM 681 C CA . GLY A 1 107 ? 6.501 -8.689 22.378 1.00 11.28 981 GLY A CA 1
ATOM 682 C C . GLY A 1 107 ? 7.895 -9.191 22.657 1.00 13.84 981 GLY A C 1
ATOM 683 O O . GLY A 1 107 ? 8.106 -10.255 23.251 1.00 15.15 981 GLY A O 1
ATOM 684 N N . TYR A 1 108 ? 8.859 -8.408 22.233 1.00 12.60 982 TYR A N 1
ATOM 685 C CA . TYR A 1 108 ? 10.241 -8.759 22.480 1.00 13.33 982 TYR A CA 1
ATOM 686 C C . TYR A 1 108 ? 10.533 -8.868 23.979 1.00 18.40 982 TYR A C 1
ATOM 687 O O . TYR A 1 108 ? 11.257 -9.757 24.412 1.00 19.59 982 TYR A O 1
ATOM 696 N N . HIS A 1 109 ? 9.937 -7.980 24.766 1.00 15.87 983 HIS A N 1
ATOM 697 C CA . HIS A 1 109 ? 10.268 -7.860 26.182 1.00 24.05 983 HIS A CA 1
ATOM 698 C C . HIS A 1 109 ? 9.418 -8.670 27.146 1.00 17.21 983 HIS A C 1
ATOM 699 O O . HIS A 1 109 ? 9.919 -9.144 28.169 1.00 19.18 983 HIS A O 1
ATOM 706 N N . SER A 1 110 ? 8.140 -8.840 26.845 1.00 14.51 984 SER A N 1
ATOM 707 C CA . SER A 1 110 ? 7.305 -9.554 27.790 1.00 16.36 984 SER A CA 1
ATOM 708 C C . SER A 1 110 ? 6.100 -10.164 27.117 1.00 11.14 984 SER A C 1
ATOM 709 O O . SER A 1 110 ? 5.729 -9.793 26.007 1.00 13.74 984 SER A O 1
ATOM 712 N N . LYS A 1 111 ? 5.498 -11.104 27.826 1.00 11.41 985 LYS A N 1
ATOM 713 C CA . LYS A 1 111 ? 4.404 -11.894 27.313 1.00 15.38 985 LYS A CA 1
ATOM 714 C C . LYS A 1 111 ? 3.179 -11.017 27.091 1.00 19.55 985 LYS A C 1
ATOM 715 O O . LYS A 1 111 ? 2.257 -11.389 26.380 1.00 14.88 985 LYS A O 1
ATOM 721 N N . LYS A 1 112 ? 3.156 -9.844 27.705 1.00 16.71 986 LYS A N 1
ATOM 722 C CA . LYS A 1 112 ? 1.972 -9.001 27.568 1.00 14.85 986 LYS A CA 1
ATOM 723 C C . LYS A 1 112 ? 2.273 -7.643 26.950 1.00 13.86 986 LYS A C 1
ATOM 724 O O . LYS A 1 112 ? 1.575 -6.659 27.214 1.00 15.54 986 LYS A O 1
ATOM 730 N N . ASP A 1 113 ? 3.295 -7.595 26.105 1.00 11.78 987 ASP A N 1
ATOM 731 C CA . ASP A 1 113 ? 3.662 -6.335 25.460 1.00 13.85 987 ASP A CA 1
ATOM 732 C C . ASP A 1 113 ? 2.541 -5.810 24.603 1.00 12.26 987 ASP A C 1
ATOM 733 O O . ASP A 1 113 ? 2.425 -4.607 24.389 1.00 12.91 987 ASP A O 1
ATOM 738 N N . PHE A 1 114 ? 1.731 -6.719 24.081 1.00 13.20 988 PHE A N 1
ATOM 739 C CA . PHE A 1 114 ? 0.679 -6.328 23.167 1.00 10.85 988 PHE A CA 1
ATOM 740 C C . PHE A 1 114 ? -0.624 -6.961 23.563 1.00 9.24 988 PHE A C 1
ATOM 741 O O . PHE A 1 114 ? -0.652 -8.009 24.180 1.00 10.31 988 PHE A O 1
ATOM 749 N N . ILE A 1 115 ? -1.701 -6.319 23.159 1.00 9.89 989 ILE A N 1
ATOM 750 C CA . ILE A 1 115 ? -2.974 -6.991 23.065 1.00 9.13 989 ILE A CA 1
ATOM 751 C C . ILE A 1 115 ? -3.363 -6.891 21.614 1.00 10.11 989 ILE A C 1
ATOM 752 O O . ILE A 1 115 ? -3.412 -5.795 21.050 1.00 11.94 989 ILE A O 1
ATOM 757 N N . ALA A 1 116 ? -3.592 -8.036 20.989 1.00 8.67 990 ALA A N 1
ATOM 758 C CA . ALA A 1 116 ? -4.130 -8.031 19.643 1.00 9.76 990 ALA A CA 1
ATOM 759 C C . ALA A 1 116 ? -5.629 -8.212 19.776 1.00 10.13 990 ALA A C 1
ATOM 760 O O . ALA A 1 116 ? -6.103 -9.123 20.446 1.00 9.62 990 ALA A O 1
ATOM 762 N N . THR A 1 117 ? -6.378 -7.337 19.138 1.00 10.05 991 THR A N 1
ATOM 763 C CA . THR A 1 117 ? -7.814 -7.424 19.241 1.00 14.53 991 THR A CA 1
ATOM 764 C C . THR A 1 117 ? -8.436 -7.060 17.910 1.00 15.93 991 THR A C 1
ATOM 765 O O . THR A 1 117 ? -7.777 -6.485 17.048 1.00 11.21 991 THR A O 1
ATOM 769 N N . GLN A 1 118 ? -9.707 -7.404 17.740 1.00 10.81 992 GLN A N 1
ATOM 770 C CA . GLN A 1 118 ? -10.410 -7.075 16.522 1.00 12.01 992 GLN A CA 1
ATOM 771 C C . GLN A 1 118 ? -10.826 -5.612 16.563 1.00 10.79 992 GLN A C 1
ATOM 772 O O . GLN A 1 118 ? -10.879 -4.995 17.631 1.00 11.51 992 GLN A O 1
ATOM 778 N N . GLY A 1 119 ? -11.138 -5.056 15.403 1.00 10.58 993 GLY A N 1
ATOM 779 C CA . GLY A 1 119 ? -11.738 -3.736 15.377 1.00 9.44 993 GLY A CA 1
ATOM 780 C C . GLY A 1 119 ? -13.071 -3.916 16.070 1.00 15.33 993 GLY A C 1
ATOM 781 O O . GLY A 1 119 ? -13.828 -4.827 15.725 1.00 14.31 993 GLY A O 1
ATOM 782 N N . PRO A 1 120 ? -13.360 -3.073 17.067 1.00 14.11 994 PRO A N 1
ATOM 783 C CA . PRO A 1 120 ? -14.549 -3.378 17.858 1.00 11.09 994 PRO A CA 1
ATOM 784 C C . PRO A 1 120 ? -15.834 -3.166 17.080 1.00 12.29 994 PRO A C 1
ATOM 785 O O . PRO A 1 120 ? -15.885 -2.435 16.090 1.00 13.87 994 PRO A O 1
ATOM 789 N N . LEU A 1 121 ? -16.874 -3.817 17.570 1.00 11.32 995 LEU A N 1
ATOM 790 C CA . LEU A 1 121 ? -18.207 -3.762 16.968 1.00 10.40 995 LEU A CA 1
ATOM 791 C C . LEU A 1 121 ? -19.057 -2.777 17.737 1.00 12.75 995 LEU A C 1
ATOM 792 O O . LEU A 1 121 ? -18.695 -2.381 18.840 1.00 15.96 995 LEU A O 1
ATOM 797 N N . PRO A 1 122 ? -20.213 -2.391 17.169 1.00 18.01 996 PRO A N 1
ATOM 798 C CA . PRO A 1 122 ? -21.061 -1.448 17.901 1.00 14.69 996 PRO A CA 1
ATOM 799 C C . PRO A 1 122 ? -21.395 -1.980 19.281 1.00 16.18 996 PRO A C 1
ATOM 800 O O . PRO A 1 122 ? -21.447 -1.202 20.240 1.00 17.18 996 PRO A O 1
ATOM 804 N N . ASN A 1 123 ? -21.587 -3.289 19.391 1.00 16.78 997 ASN A N 1
ATOM 805 C CA . ASN A 1 123 ? -21.948 -3.882 20.679 1.00 16.77 997 ASN A CA 1
ATOM 806 C C . ASN A 1 123 ? -20.750 -4.214 21.561 1.00 17.17 997 ASN A C 1
ATOM 807 O O . ASN A 1 123 ? -20.920 -4.706 22.675 1.00 16.79 997 ASN A O 1
ATOM 812 N N . THR A 1 124 ? -19.536 -3.956 21.083 1.00 12.80 998 THR A N 1
ATOM 813 C CA . THR A 1 124 ? -18.382 -4.232 21.946 1.00 12.64 998 THR A CA 1
ATOM 814 C C . THR A 1 124 ? -17.584 -2.986 22.222 1.00 15.53 998 THR A C 1
ATOM 815 O O . THR A 1 124 ? -16.479 -3.074 22.720 1.00 13.02 998 THR A O 1
ATOM 819 N N . LEU A 1 125 ? -18.140 -1.826 21.895 1.00 12.14 999 LEU A N 1
ATOM 820 C CA . LEU A 1 125 ? -17.413 -0.585 22.121 1.00 14.84 999 LEU A CA 1
ATOM 821 C C . LEU A 1 125 ? -17.111 -0.414 23.602 1.00 14.71 999 LEU A C 1
ATOM 822 O O . LEU A 1 125 ? -15.994 -0.060 23.982 1.00 15.59 999 LEU A O 1
ATOM 827 N N . LYS A 1 126 ? -18.105 -0.663 24.443 1.00 14.47 1000 LYS A N 1
ATOM 828 C CA . LYS A 1 126 ? -17.908 -0.511 25.885 1.00 18.37 1000 LYS A CA 1
ATOM 829 C C . LYS A 1 126 ? -16.851 -1.491 26.351 1.00 18.68 1000 LYS A C 1
ATOM 830 O O . LYS A 1 126 ? -15.949 -1.146 27.119 1.00 13.62 1000 LYS A O 1
ATOM 836 N N . ASP A 1 127 ? -16.955 -2.718 25.857 1.00 12.08 1001 ASP A N 1
ATOM 837 C CA . ASP A 1 127 ? -15.978 -3.741 26.181 1.00 10.71 1001 ASP A CA 1
ATOM 838 C C . ASP A 1 127 ? -14.584 -3.299 25.762 1.00 11.56 1001 ASP A C 1
ATOM 839 O O . ASP A 1 127 ? -13.614 -3.484 26.491 1.00 13.18 1001 ASP A O 1
ATOM 844 N N . PHE A 1 128 ? -14.496 -2.726 24.567 1.00 13.06 1002 PHE A N 1
ATOM 845 C CA . PHE A 1 128 ? -13.224 -2.285 24.043 1.00 11.59 1002 PHE A CA 1
ATOM 846 C C . PHE A 1 128 ? -12.579 -1.281 24.982 1.00 12.14 1002 PHE A C 1
ATOM 847 O O . PHE A 1 128 ? -11.419 -1.432 25.370 1.00 13.15 1002 PHE A O 1
ATOM 855 N N . TRP A 1 129 ? -13.323 -0.247 25.346 1.00 12.62 1003 TRP A N 1
ATOM 856 C CA . TRP A 1 129 ? -12.773 0.762 26.239 1.00 13.70 1003 TRP A CA 1
ATOM 857 C C . TRP A 1 129 ? -12.537 0.229 27.642 1.00 15.05 1003 TRP A C 1
ATOM 858 O O . TRP A 1 129 ? -11.626 0.673 28.340 1.00 13.78 1003 TRP A O 1
ATOM 869 N N . ARG A 1 130 ? -13.336 -0.742 28.048 1.00 12.45 1004 ARG A N 1
ATOM 870 C CA . ARG A 1 130 ? -13.141 -1.346 29.353 1.00 14.18 1004 ARG A CA 1
ATOM 871 C C . ARG A 1 130 ? -11.807 -2.087 29.345 1.00 11.37 1004 ARG A C 1
ATOM 872 O O . ARG A 1 130 ? -11.062 -2.056 30.315 1.00 13.28 1004 ARG A O 1
ATOM 880 N N . MET A 1 131 ? -11.486 -2.713 28.221 1.00 9.80 1005 MET A N 1
ATOM 881 C CA . MET A 1 131 ? -10.210 -3.403 28.098 1.00 8.44 1005 MET A CA 1
ATOM 882 C C . MET A 1 131 ? -9.095 -2.373 28.115 1.00 11.96 1005 MET A C 1
ATOM 883 O O . MET A 1 131 ? -8.084 -2.532 28.796 1.00 15.53 1005 MET A O 1
ATOM 888 N N . VAL A 1 132 ? -9.280 -1.320 27.332 1.00 12.14 1006 VAL A N 1
ATOM 889 C CA . VAL A 1 132 ? -8.305 -0.249 27.289 1.00 12.82 1006 VAL A CA 1
ATOM 890 C C . VAL A 1 132 ? -8.042 0.225 28.699 1.00 15.14 1006 VAL A C 1
ATOM 891 O O . VAL A 1 132 ? -6.896 0.381 29.103 1.00 13.48 1006 VAL A O 1
ATOM 895 N N . TRP A 1 133 ? -9.110 0.447 29.456 1.00 15.04 1007 TRP A N 1
ATOM 896 C CA . TRP A 1 133 ? -8.951 0.968 30.807 1.00 13.70 1007 TRP A CA 1
ATOM 897 C C . TRP A 1 133 ? -8.333 -0.062 31.738 1.00 15.23 1007 TRP A C 1
ATOM 898 O O . TRP A 1 133 ? -7.308 0.178 32.382 1.00 13.81 1007 TRP A O 1
ATOM 909 N N . GLU A 1 134 ? -8.962 -1.224 31.812 1.00 13.00 1008 GLU A N 1
ATOM 910 C CA . GLU A 1 134 ? -8.559 -2.213 32.796 1.00 16.46 1008 GLU A CA 1
ATOM 911 C C . GLU A 1 134 ? -7.182 -2.770 32.531 1.00 13.05 1008 GLU A C 1
ATOM 912 O O . GLU A 1 134 ? -6.505 -3.214 33.446 1.00 12.09 1008 GLU A O 1
ATOM 918 N N . LYS A 1 135 ? -6.781 -2.775 31.271 1.00 8.66 1009 LYS A N 1
ATOM 919 C CA . LYS A 1 135 ? -5.512 -3.398 30.939 1.00 12.41 1009 LYS A CA 1
ATOM 920 C C . LYS A 1 135 ? -4.400 -2.377 30.755 1.00 13.77 1009 LYS A C 1
ATOM 921 O O . LYS A 1 135 ? -3.323 -2.717 30.292 1.00 13.00 1009 LYS A O 1
ATOM 927 N N . ASN A 1 136 ? -4.664 -1.134 31.140 1.00 15.23 1010 ASN A N 1
ATOM 928 C CA . ASN A 1 136 ? -3.595 -0.159 31.264 1.00 15.74 1010 ASN A CA 1
ATOM 929 C C . ASN A 1 136 ? -3.038 0.227 29.903 1.00 18.65 1010 ASN A C 1
ATOM 930 O O . ASN A 1 136 ? -1.844 0.465 29.758 1.00 15.34 1010 ASN A O 1
ATOM 935 N N . VAL A 1 137 ? -3.909 0.286 28.904 1.00 13.29 1011 VAL A N 1
ATOM 936 C CA . VAL A 1 137 ? -3.489 0.624 27.555 1.00 9.57 1011 VAL A CA 1
ATOM 937 C C . VAL A 1 137 ? -3.313 2.126 27.414 1.00 13.01 1011 VAL A C 1
ATOM 938 O O . VAL A 1 137 ? -4.228 2.879 27.699 1.00 12.28 1011 VAL A O 1
ATOM 942 N N . TYR A 1 138 ? -2.127 2.548 26.985 1.00 7.84 1012 TYR A N 1
ATOM 943 C CA . TYR A 1 138 ? -1.843 3.959 26.742 1.00 11.58 1012 TYR A CA 1
ATOM 944 C C . TYR A 1 138 ? -1.688 4.197 25.244 1.00 9.54 1012 TYR A C 1
ATOM 945 O O . TYR A 1 138 ? -1.729 5.323 24.772 1.00 12.01 1012 TYR A O 1
ATOM 954 N N . ALA A 1 139 ? -1.478 3.117 24.499 1.00 14.09 1013 ALA A N 1
ATOM 955 C CA . ALA A 1 139 ? -1.271 3.235 23.063 1.00 15.81 1013 ALA A CA 1
ATOM 956 C C . ALA A 1 139 ? -2.155 2.258 22.313 1.00 11.69 1013 ALA A C 1
ATOM 957 O O . ALA A 1 139 ? -2.206 1.074 22.632 1.00 14.11 1013 ALA A O 1
ATOM 959 N N . ILE A 1 140 ? -2.835 2.764 21.299 1.00 11.66 1014 ILE A N 1
ATOM 960 C CA . ILE A 1 140 ? -3.596 1.896 20.424 1.00 8.75 1014 ILE A CA 1
ATOM 961 C C . ILE A 1 140 ? -2.977 2.041 19.065 1.00 14.25 1014 ILE A C 1
ATOM 962 O O . ILE A 1 140 ? -2.713 3.149 18.615 1.00 12.21 1014 ILE A O 1
ATOM 967 N N . VAL A 1 141 ? -2.747 0.913 18.411 1.00 9.49 1015 VAL A N 1
ATOM 968 C CA . VAL A 1 141 ? -2.286 0.938 17.044 1.00 7.99 1015 VAL A CA 1
ATOM 969 C C . VAL A 1 141 ? -3.406 0.379 16.214 1.00 7.57 1015 VAL A C 1
ATOM 970 O O . VAL A 1 141 ? -3.805 -0.771 16.388 1.00 10.63 1015 VAL A O 1
ATOM 974 N N . MET A 1 142 ? -3.918 1.201 15.314 1.00 11.26 1016 MET A N 1
ATOM 975 C CA . MET A 1 142 ? -5.044 0.821 14.499 1.00 12.45 1016 MET A CA 1
ATOM 976 C C . MET A 1 142 ? -4.575 0.719 13.069 1.00 13.34 1016 MET A C 1
ATOM 977 O O . MET A 1 142 ? -4.044 1.683 12.508 1.00 14.04 1016 MET A O 1
ATOM 982 N N . LEU A 1 143 ? -4.770 -0.446 12.471 1.00 11.18 1017 LEU A N 1
ATOM 983 C CA . LEU A 1 143 ? -4.136 -0.712 11.187 1.00 11.09 1017 LEU A CA 1
ATOM 984 C C . LEU A 1 143 ? -5.149 -0.926 10.098 1.00 16.28 1017 LEU A C 1
ATOM 985 O O . LEU A 1 143 ? -4.936 -1.701 9.169 1.00 18.55 1017 LEU A O 1
ATOM 990 N N . THR A 1 144 ? -6.262 -0.225 10.215 1.00 16.89 1018 THR A N 1
ATOM 991 C CA . THR A 1 144 ? -7.310 -0.340 9.236 1.00 18.74 1018 THR A CA 1
ATOM 992 C C . THR A 1 144 ? -8.039 0.979 9.160 1.00 19.21 1018 THR A C 1
ATOM 993 O O . THR A 1 144 ? -8.035 1.757 10.113 1.00 14.66 1018 THR A O 1
ATOM 997 N N . LYS A 1 145 ? -8.647 1.250 8.015 1.00 14.94 1019 LYS A N 1
ATOM 998 C CA . LYS A 1 145 ? -9.661 2.271 7.985 1.00 18.77 1019 LYS A CA 1
ATOM 999 C C . LYS A 1 145 ? -10.888 1.592 8.545 1.00 21.88 1019 LYS A C 1
ATOM 1000 O O . LYS A 1 145 ? -10.984 0.366 8.508 1.00 18.80 1019 LYS A O 1
ATOM 1006 N N . CYS A 1 146 ? -11.822 2.381 9.059 1.00 18.07 1020 CYS A N 1
ATOM 1007 C CA . CYS A 1 146 ? -13.085 1.847 9.541 1.00 21.09 1020 CYS A CA 1
ATOM 1008 C C . CYS A 1 146 ? -13.841 1.147 8.440 1.00 26.06 1020 CYS A C 1
ATOM 1009 O O . CYS A 1 146 ? -14.558 0.184 8.685 1.00 22.14 1020 CYS A O 1
ATOM 1012 N N . VAL A 1 147 ? -13.691 1.657 7.225 1.00 24.60 1021 VAL A N 1
ATOM 1013 C CA . VAL A 1 147 ? -14.356 1.082 6.076 1.00 22.91 1021 VAL A CA 1
ATOM 1014 C C . VAL A 1 147 ? -13.334 0.866 4.978 1.00 23.02 1021 VAL A C 1
ATOM 1015 O O . VAL A 1 147 ? -12.585 1.776 4.625 1.00 29.81 1021 VAL A O 1
ATOM 1019 N N . GLU A 1 148 ? -13.304 -0.347 4.436 1.00 23.27 1022 GLU A N 1
ATOM 1020 C CA . GLU A 1 148 ? -12.369 -0.687 3.370 1.00 34.22 1022 GLU A CA 1
ATOM 1021 C C . GLU A 1 148 ? -13.068 -1.439 2.243 1.00 48.28 1022 GLU A C 1
ATOM 1022 O O . GLU A 1 148 ? -13.488 -2.584 2.414 1.00 44.37 1022 GLU A O 1
ATOM 1028 N N . GLN A 1 149 ? -13.268 -0.743 1.131 1.00 62.01 1023 GLN A N 1
ATOM 1029 C CA . GLN A 1 149 ? -13.931 -1.320 -0.030 1.00 64.71 1023 GLN A CA 1
ATOM 1030 C C . GLN A 1 149 ? -15.355 -1.448 0.357 1.00 57.61 1023 GLN A C 1
ATOM 1031 O O . GLN A 1 149 ? -15.949 -2.459 0.366 1.00 57.05 1023 GLN A O 1
ATOM 1037 N N . GLY A 1 150 ? -15.842 -0.349 0.817 1.00 55.42 1024 GLY A N 1
ATOM 1038 C CA . GLY A 1 150 ? -17.269 -0.176 1.020 1.00 58.64 1024 GLY A CA 1
ATOM 1039 C C . GLY A 1 150 ? -17.815 -1.089 2.099 1.00 64.02 1024 GLY A C 1
ATOM 1040 O O . GLY A 1 150 ? -19.025 -1.297 2.196 1.00 68.70 1024 GLY A O 1
ATOM 1041 N N . ARG A 1 151 ? -16.919 -1.636 2.914 1.00 53.56 1025 ARG A N 1
ATOM 1042 C CA . ARG A 1 151 ? -17.313 -2.534 3.993 1.00 43.25 1025 ARG A CA 1
ATOM 1043 C C . ARG A 1 151 ? -16.749 -2.069 5.332 1.00 34.78 1025 ARG A C 1
ATOM 1044 O O . ARG A 1 151 ? -15.629 -1.564 5.403 1.00 29.09 1025 ARG A O 1
ATOM 1046 N N . THR A 1 152 ? -17.533 -2.244 6.391 1.00 27.68 1026 THR A N 1
ATOM 1047 C CA . THR A 1 152 ? -17.113 -1.843 7.733 1.00 24.43 1026 THR A CA 1
ATOM 1048 C C . THR A 1 152 ? -16.109 -2.845 8.269 1.00 22.14 1026 THR A C 1
ATOM 1049 O O . THR A 1 152 ? -16.400 -4.031 8.406 1.00 28.07 1026 THR A O 1
ATOM 1053 N N . LYS A 1 153 ? -14.911 -2.361 8.544 1.00 19.49 1027 LYS A N 1
ATOM 1054 C CA . LYS A 1 153 ? -13.869 -3.194 9.100 1.00 20.62 1027 LYS A CA 1
ATOM 1055 C C . LYS A 1 153 ? -13.746 -2.946 10.595 1.00 18.31 1027 LYS A C 1
ATOM 1056 O O . LYS A 1 153 ? -13.218 -3.770 11.326 1.00 16.57 1027 LYS A O 1
ATOM 1062 N N . CYS A 1 154 ? -14.237 -1.798 11.046 1.00 15.40 1028 CYS A N 1
ATOM 1063 C CA . CYS A 1 154 ? -14.021 -1.385 12.427 1.00 13.80 1028 CYS A CA 1
ATOM 1064 C C . CYS A 1 154 ? -14.928 -0.219 12.753 1.00 14.63 1028 CYS A C 1
ATOM 1065 O O . CYS A 1 154 ? -15.109 0.672 11.930 1.00 19.35 1028 CYS A O 1
ATOM 1068 N N . GLU A 1 155 ? -15.541 -0.238 13.929 1.00 12.65 1029 GLU A N 1
ATOM 1069 C CA . GLU A 1 155 ? -16.325 0.913 14.349 1.00 16.97 1029 GLU A CA 1
ATOM 1070 C C . GLU A 1 155 ? -15.401 2.089 14.601 1.00 14.90 1029 GLU A C 1
ATOM 1071 O O . GLU A 1 155 ? -14.253 1.907 14.970 1.00 14.94 1029 GLU A O 1
ATOM 1077 N N . GLU A 1 156 ? -15.904 3.299 14.389 1.00 16.42 1030 GLU A N 1
ATOM 1078 C CA . GLU A 1 156 ? -15.155 4.465 14.805 1.00 14.92 1030 GLU A CA 1
ATOM 1079 C C . GLU A 1 156 ? -15.385 4.571 16.297 1.00 12.29 1030 GLU A C 1
ATOM 1080 O O . GLU A 1 156 ? -16.340 5.210 16.758 1.00 15.06 1030 GLU A O 1
ATOM 1086 N N . TYR A 1 157 ? -14.522 3.910 17.051 1.00 14.42 1031 TYR A N 1
ATOM 1087 C CA . TYR A 1 157 ? -14.777 3.673 18.466 1.00 16.13 1031 TYR A CA 1
ATOM 1088 C C . TYR A 1 157 ? -14.247 4.795 19.318 1.00 13.74 1031 TYR A C 1
ATOM 1089 O O . TYR A 1 157 ? -14.358 4.751 20.535 1.00 15.01 1031 TYR A O 1
ATOM 1098 N N . TRP A 1 158 ? -13.650 5.787 18.675 1.00 14.47 1032 TRP A N 1
ATOM 1099 C CA . TRP A 1 158 ? -13.025 6.872 19.411 1.00 16.55 1032 TRP A CA 1
ATOM 1100 C C . TRP A 1 158 ? -13.799 8.162 19.207 1.00 18.43 1032 TRP A C 1
ATOM 1101 O O . TRP A 1 158 ? -14.429 8.356 18.161 1.00 19.62 1032 TRP A O 1
ATOM 1112 N N . PRO A 1 159 ? -13.747 9.054 20.204 1.00 15.76 1033 PRO A N 1
ATOM 1113 C CA . PRO A 1 159 ? -14.504 10.305 20.110 1.00 24.91 1033 PRO A CA 1
ATOM 1114 C C . PRO A 1 159 ? -13.710 11.389 19.406 1.00 21.72 1033 PRO A C 1
ATOM 1115 O O . PRO A 1 159 ? -12.515 11.234 19.141 1.00 23.12 1033 PRO A O 1
ATOM 1119 N N . SER A 1 160 ? -14.394 12.485 19.105 1.00 28.35 1034 SER A N 1
ATOM 1120 C CA . SER A 1 160 ? -13.742 13.726 18.723 1.00 31.07 1034 SER A CA 1
ATOM 1121 C C . SER A 1 160 ? -13.398 14.465 20.008 1.00 32.19 1034 SER A C 1
ATOM 1122 O O . SER A 1 160 ? -13.347 13.866 21.091 1.00 28.11 1034 SER A O 1
ATOM 1125 N N . LYS A 1 161 ? -13.179 15.769 19.898 1.00 33.06 1035 LYS A N 1
ATOM 1126 C CA . LYS A 1 161 ? -12.889 16.579 21.078 1.00 32.19 1035 LYS A CA 1
ATOM 1127 C C . LYS A 1 161 ? -13.997 16.445 22.127 1.00 31.54 1035 LYS A C 1
ATOM 1128 O O . LYS A 1 161 ? -13.733 16.488 23.332 0.50 27.96 1035 LYS A O 1
ATOM 1130 N N . GLN A 1 162 ? -15.235 16.265 21.669 1.00 31.28 1036 GLN A N 1
ATOM 1131 C CA . GLN A 1 162 ? -16.359 16.114 22.587 1.00 32.57 1036 GLN A CA 1
ATOM 1132 C C . GLN A 1 162 ? -16.304 14.750 23.271 1.00 27.67 1036 GLN A C 1
ATOM 1133 O O . GLN A 1 162 ? -16.333 13.706 22.614 1.00 27.01 1036 GLN A O 1
ATOM 1136 N N . ALA A 1 163 ? -16.205 14.778 24.595 1.00 26.84 1037 ALA A N 1
ATOM 1137 C CA . ALA A 1 163 ? -16.134 13.566 25.403 1.00 29.22 1037 ALA A CA 1
ATOM 1138 C C . ALA A 1 163 ? -17.293 12.629 25.110 1.00 26.95 1037 ALA A C 1
ATOM 1139 O O . ALA A 1 163 ? -18.434 13.064 24.959 1.00 22.15 1037 ALA A O 1
ATOM 1141 N N . GLN A 1 164 ? -16.994 11.342 25.021 1.00 23.36 1038 GLN A N 1
ATOM 1142 C CA . GLN A 1 164 ? -18.040 10.333 24.925 1.00 25.39 1038 GLN A CA 1
ATOM 1143 C C . GLN A 1 164 ? -17.851 9.327 26.041 1.00 22.76 1038 GLN A C 1
ATOM 1144 O O . GLN A 1 164 ? -16.725 8.981 26.390 1.00 23.82 1038 GLN A O 1
ATOM 1150 N N . ASP A 1 165 ? -18.959 8.863 26.596 1.00 23.64 1039 ASP A N 1
ATOM 1151 C CA . ASP A 1 165 ? -18.924 7.819 27.602 1.00 27.45 1039 ASP A CA 1
ATOM 1152 C C . ASP A 1 165 ? -19.096 6.484 26.921 1.00 26.54 1039 ASP A C 1
ATOM 1153 O O . ASP A 1 165 ? -20.008 6.304 26.114 1.00 24.33 1039 ASP A O 1
ATOM 1158 N N . TYR A 1 166 ? -18.199 5.554 27.231 1.00 16.67 1040 TYR A N 1
ATOM 1159 C CA . TYR A 1 166 ? -18.376 4.170 26.844 1.00 18.18 1040 TYR A CA 1
ATOM 1160 C C . TYR A 1 166 ? -18.485 3.378 28.127 1.00 19.46 1040 TYR A C 1
ATOM 1161 O O . TYR A 1 166 ? -17.479 3.011 28.706 1.00 21.82 1040 TYR A O 1
ATOM 1170 N N . GLY A 1 167 ? -19.708 3.129 28.581 1.00 19.21 1041 GLY A N 1
ATOM 1171 C CA . GLY A 1 167 ? -19.900 2.600 29.916 1.00 20.68 1041 GLY A CA 1
ATOM 1172 C C . GLY A 1 167 ? -19.280 3.547 30.934 1.00 23.07 1041 GLY A C 1
ATOM 1173 O O . GLY A 1 167 ? -19.555 4.743 30.905 1.00 21.10 1041 GLY A O 1
ATOM 1174 N N . ASP A 1 168 ? -18.432 3.024 31.817 1.00 22.06 1042 ASP A N 1
ATOM 1175 C CA . ASP A 1 168 ? -17.819 3.842 32.868 1.00 22.95 1042 ASP A CA 1
ATOM 1176 C C . ASP A 1 168 ? -16.624 4.623 32.361 1.00 19.26 1042 ASP A C 1
ATOM 1177 O O . ASP A 1 168 ? -16.040 5.425 33.093 1.00 22.31 1042 ASP A O 1
ATOM 1182 N N . ILE A 1 169 ? -16.238 4.376 31.118 1.00 20.04 1043 ILE A N 1
ATOM 1183 C CA . ILE A 1 169 ? -15.044 5.005 30.599 1.00 19.54 1043 ILE A CA 1
ATOM 1184 C C . ILE A 1 169 ? -15.393 6.204 29.735 1.00 27.02 1043 ILE A C 1
ATOM 1185 O O . ILE A 1 169 ? -16.171 6.099 28.783 1.00 28.46 1043 ILE A O 1
ATOM 1190 N N . THR A 1 170 ? -14.832 7.354 30.074 1.00 17.62 1044 THR A N 1
ATOM 1191 C CA . THR A 1 170 ? -15.084 8.532 29.260 1.00 20.20 1044 THR A CA 1
ATOM 1192 C C . THR A 1 170 ? -13.821 8.907 28.519 1.00 21.78 1044 THR A C 1
ATOM 1193 O O . THR A 1 170 ? -12.723 8.896 29.075 1.00 26.57 1044 THR A O 1
ATOM 1197 N N . VAL A 1 171 ? -13.979 9.179 27.233 1.00 18.75 1045 VAL A N 1
ATOM 1198 C CA . VAL A 1 171 ? -12.837 9.450 26.386 1.00 16.61 1045 VAL A CA 1
ATOM 1199 C C . VAL A 1 171 ? -13.108 10.738 25.661 1.00 19.08 1045 VAL A C 1
ATOM 1200 O O . VAL A 1 171 ? -14.230 10.995 25.219 1.00 18.12 1045 VAL A O 1
ATOM 1204 N N . ALA A 1 172 ? -12.083 11.568 25.589 1.00 18.80 1046 ALA A N 1
ATOM 1205 C CA . ALA A 1 172 ? -12.167 12.819 24.880 1.00 20.73 1046 ALA A CA 1
ATOM 1206 C C . ALA A 1 172 ? -10.892 12.952 24.087 1.00 20.38 1046 ALA A C 1
ATOM 1207 O O . ALA A 1 172 ? -9.796 12.719 24.601 1.00 22.48 1046 ALA A O 1
ATOM 1209 N N . MET A 1 173 ? -11.023 13.332 22.827 1.00 15.86 1047 MET A N 1
ATOM 1210 C CA . MET A 1 173 ? -9.850 13.525 22.015 1.00 16.80 1047 MET A CA 1
ATOM 1211 C C . MET A 1 173 ? -9.243 14.889 22.332 1.00 22.12 1047 MET A C 1
ATOM 1212 O O . MET A 1 173 ? -9.950 15.889 22.373 1.00 22.01 1047 MET A O 1
ATOM 1217 N N . THR A 1 174 ? -7.937 14.930 22.558 1.00 19.33 1048 THR A N 1
ATOM 1218 C CA . THR A 1 174 ? -7.284 16.187 22.901 1.00 26.26 1048 THR A CA 1
ATOM 1219 C C . THR A 1 174 ? -6.512 16.777 21.730 1.00 30.39 1048 THR A C 1
ATOM 1220 O O . THR A 1 174 ? -6.280 17.985 21.664 1.00 30.24 1048 THR A O 1
ATOM 1224 N N . SER A 1 175 ? -6.117 15.924 20.800 1.00 24.46 1049 SER A N 1
ATOM 1225 C CA . SER A 1 175 ? -5.498 16.408 19.584 1.00 23.26 1049 SER A CA 1
ATOM 1226 C C . SER A 1 175 ? -5.565 15.330 18.534 1.00 25.26 1049 SER A C 1
ATOM 1227 O O . SER A 1 175 ? -5.743 14.149 18.846 1.00 18.24 1049 SER A O 1
ATOM 1230 N N . GLU A 1 176 ? -5.441 15.758 17.284 1.00 21.39 1050 GLU A N 1
ATOM 1231 C CA . GLU A 1 176 ? -5.473 14.865 16.145 1.00 24.23 1050 GLU A CA 1
ATOM 1232 C C . GLU A 1 176 ? -4.587 15.471 15.077 1.00 31.19 1050 GLU A C 1
ATOM 1233 O O . GLU A 1 176 ? -4.774 16.618 14.682 1.00 30.29 1050 GLU A O 1
ATOM 1239 N N . VAL A 1 177 ? -3.595 14.711 14.643 1.00 23.86 1051 VAL A N 1
ATOM 1240 C CA . VAL A 1 177 ? -2.741 15.138 13.561 1.00 23.67 1051 VAL A CA 1
ATOM 1241 C C . VAL A 1 177 ? -2.912 14.159 12.420 1.00 20.10 1051 VAL A C 1
ATOM 1242 O O . VAL A 1 177 ? -2.659 12.958 12.570 1.00 22.96 1051 VAL A O 1
ATOM 1246 N N . VAL A 1 178 ? -3.361 14.673 11.283 1.00 21.03 1052 VAL A N 1
ATOM 1247 C CA . VAL A 1 178 ? -3.559 13.832 10.115 1.00 21.38 1052 VAL A CA 1
ATOM 1248 C C . VAL A 1 178 ? -2.418 14.001 9.127 1.00 24.12 1052 VAL A C 1
ATOM 1249 O O . VAL A 1 178 ? -2.039 15.114 8.788 1.00 24.53 1052 VAL A O 1
ATOM 1253 N N . LEU A 1 179 ? -1.848 12.880 8.707 1.00 24.34 1053 LEU A N 1
ATOM 1254 C CA . LEU A 1 179 ? -0.959 12.845 7.559 1.00 24.52 1053 LEU A CA 1
ATOM 1255 C C . LEU A 1 179 ? -1.614 11.893 6.577 1.00 24.56 1053 LEU A C 1
ATOM 1256 O O . LEU A 1 179 ? -2.523 11.166 6.946 1.00 22.53 1053 LEU A O 1
ATOM 1261 N N . PRO A 1 180 ? -1.172 11.897 5.318 1.00 30.89 1054 PRO A N 1
ATOM 1262 C CA . PRO A 1 180 ? -1.793 10.939 4.397 1.00 31.52 1054 PRO A CA 1
ATOM 1263 C C . PRO A 1 180 ? -1.558 9.506 4.860 1.00 27.16 1054 PRO A C 1
ATOM 1264 O O . PRO A 1 180 ? -2.435 8.657 4.718 1.00 34.20 1054 PRO A O 1
ATOM 1268 N N . GLU A 1 181 ? -0.388 9.259 5.439 1.00 20.05 1055 GLU A N 1
ATOM 1269 C CA . GLU A 1 181 ? 0.049 7.906 5.788 1.00 22.39 1055 GLU A CA 1
ATOM 1270 C C . GLU A 1 181 ? -0.628 7.393 7.047 1.00 22.49 1055 GLU A C 1
ATOM 1271 O O . GLU A 1 181 ? -0.966 6.218 7.148 1.00 19.82 1055 GLU A O 1
ATOM 1277 N N . TRP A 1 182 ? -0.798 8.282 8.016 1.00 19.15 1056 TRP A N 1
ATOM 1278 C CA . TRP A 1 182 ? -1.431 7.918 9.270 1.00 18.93 1056 TRP A CA 1
ATOM 1279 C C . TRP A 1 182 ? -1.907 9.138 10.024 1.00 16.83 1056 TRP A C 1
ATOM 1280 O O . TRP A 1 182 ? -1.469 10.271 9.783 1.00 18.33 1056 TRP A O 1
ATOM 1291 N N . THR A 1 183 ? -2.816 8.883 10.949 1.00 17.47 1057 THR A N 1
ATOM 1292 C CA . THR A 1 183 ? -3.346 9.912 11.807 1.00 18.66 1057 THR A CA 1
ATOM 1293 C C . THR A 1 183 ? -3.025 9.516 13.224 1.00 17.11 1057 THR A C 1
ATOM 1294 O O . THR A 1 183 ? -3.132 8.352 13.592 1.00 15.38 1057 THR A O 1
ATOM 1298 N N . ILE A 1 184 ? -2.607 10.490 14.011 1.00 16.13 1058 ILE A N 1
ATOM 1299 C CA . ILE A 1 184 ? -2.302 10.234 15.389 1.00 19.42 1058 ILE A CA 1
ATOM 1300 C C . ILE A 1 184 ? -3.263 11.045 16.221 1.00 20.53 1058 ILE A C 1
ATOM 1301 O O . ILE A 1 184 ? -3.439 12.253 16.001 1.00 19.24 1058 ILE A O 1
ATOM 1306 N N . ARG A 1 185 ? -3.923 10.368 17.151 1.00 17.84 1059 ARG A N 1
ATOM 1307 C CA . ARG A 1 185 ? -4.922 11.024 17.971 1.00 14.58 1059 ARG A CA 1
ATOM 1308 C C . ARG A 1 185 ? -4.545 10.838 19.417 1.00 16.41 1059 ARG A C 1
ATOM 1309 O O . ARG A 1 185 ? -4.170 9.747 19.840 1.00 16.79 1059 ARG A O 1
ATOM 1317 N N . ASP A 1 186 ? -4.630 11.922 20.169 1.00 14.23 1060 ASP A N 1
ATOM 1318 C CA . ASP A 1 186 ? -4.449 11.834 21.595 1.00 15.58 1060 ASP A CA 1
ATOM 1319 C C . ASP A 1 186 ? -5.787 11.982 22.264 1.00 16.78 1060 ASP A C 1
ATOM 1320 O O . ASP A 1 186 ? -6.622 12.796 21.851 1.00 17.53 1060 ASP A O 1
ATOM 1325 N N . PHE A 1 187 ? -5.973 11.195 23.314 1.00 18.59 1061 PHE A N 1
ATOM 1326 C CA . PHE A 1 187 ? -7.169 11.250 24.116 1.00 20.23 1061 PHE A CA 1
ATOM 1327 C C . PHE A 1 187 ? -6.790 11.300 25.578 1.00 22.03 1061 PHE A C 1
ATOM 1328 O O . PHE A 1 187 ? -5.657 11.008 25.973 1.00 15.69 1061 PHE A O 1
ATOM 1336 N N . VAL A 1 188 ? -7.760 11.690 26.377 1.00 18.51 1062 VAL A N 1
ATOM 1337 C CA . VAL A 1 188 ? -7.692 11.457 27.795 1.00 20.72 1062 VAL A CA 1
ATOM 1338 C C . VAL A 1 188 ? -8.716 10.376 28.039 1.00 20.34 1062 VAL A C 1
ATOM 1339 O O . VAL A 1 188 ? -9.847 10.467 27.569 1.00 17.86 1062 VAL A O 1
ATOM 1343 N N . VAL A 1 189 ? -8.310 9.335 28.747 1.00 17.87 1063 VAL A N 1
ATOM 1344 C CA . VAL A 1 189 ? -9.233 8.275 29.089 1.00 13.93 1063 VAL A CA 1
ATOM 1345 C C . VAL A 1 189 ? -9.477 8.338 30.577 1.00 20.14 1063 VAL A C 1
ATOM 1346 O O . VAL A 1 189 ? -8.543 8.329 31.368 1.00 18.78 1063 VAL A O 1
ATOM 1350 N N . LYS A 1 190 ? -10.742 8.404 30.953 1.00 15.24 1064 LYS A N 1
ATOM 1351 C CA . LYS A 1 190 ? -11.093 8.537 32.349 1.00 18.79 1064 LYS A CA 1
ATOM 1352 C C . LYS A 1 190 ? -12.087 7.472 32.753 1.00 19.66 1064 LYS A C 1
ATOM 1353 O O . LYS A 1 190 ? -13.041 7.173 32.033 1.00 21.84 1064 LYS A O 1
ATOM 1359 N N . ASN A 1 191 ? -11.851 6.899 33.917 1.00 17.43 1065 ASN A N 1
ATOM 1360 C CA . ASN A 1 191 ? -12.849 6.074 34.541 1.00 20.91 1065 ASN A CA 1
ATOM 1361 C C . ASN A 1 191 ? -13.696 6.959 35.440 1.00 20.34 1065 ASN A C 1
ATOM 1362 O O . ASN A 1 191 ? -13.233 7.458 36.474 1.0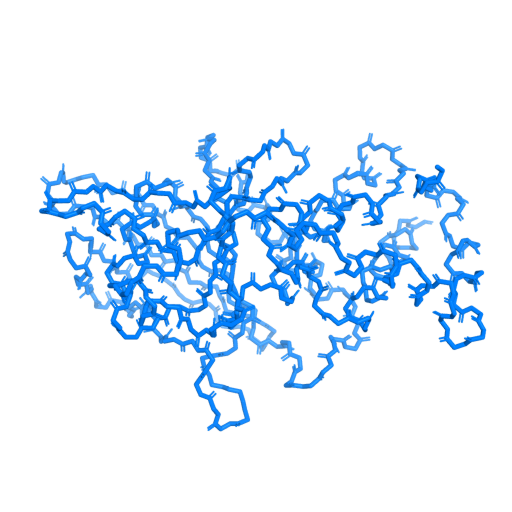0 18.22 1065 ASN A O 1
ATOM 1367 N N . MET A 1 192 ? -14.942 7.163 35.035 1.00 27.11 1066 MET A N 1
ATOM 1368 C CA . MET A 1 192 ? -15.847 8.050 35.752 1.00 32.46 1066 MET A CA 1
ATOM 1369 C C . MET A 1 192 ? -16.181 7.530 37.149 1.00 32.81 1066 MET A C 1
ATOM 1370 O O . MET A 1 192 ? -16.500 8.308 38.046 1.00 32.61 1066 MET A O 1
ATOM 1375 N N . GLN A 1 193 ? -16.107 6.217 37.334 1.00 23.52 1067 GLN A N 1
ATOM 1376 C CA . GLN A 1 193 ? -16.359 5.633 38.648 1.00 26.02 1067 GLN A CA 1
ATOM 1377 C C . GLN A 1 193 ? -15.238 5.959 39.637 1.00 30.94 1067 GLN A C 1
ATOM 1378 O O . GLN A 1 193 ? -15.483 6.140 40.828 1.00 34.43 1067 GLN A O 1
ATOM 1380 N N . SER A 1 194 ? -14.004 6.038 39.150 1.00 20.76 1068 SER A N 1
ATOM 1381 C CA . SER A 1 194 ? -12.868 6.159 40.055 1.00 19.15 1068 SER A CA 1
ATOM 1382 C C . SER A 1 194 ? -12.204 7.526 39.997 1.00 17.96 1068 SER A C 1
ATOM 1383 O O . SER A 1 194 ? -11.387 7.848 40.850 1.00 18.62 1068 SER A O 1
ATOM 1386 N N . SER A 1 195 ? -12.541 8.313 38.981 1.00 20.61 1069 SER A N 1
ATOM 1387 C CA . SER A 1 195 ? -11.896 9.607 38.759 1.00 22.63 1069 SER A CA 1
ATOM 1388 C C . SER A 1 195 ? -10.433 9.464 38.366 1.00 23.07 1069 SER A C 1
ATOM 1389 O O . SER A 1 195 ? -9.688 10.436 38.342 1.00 23.56 1069 SER A O 1
ATOM 1392 N N . GLU A 1 196 ? -10.019 8.246 38.065 1.00 15.62 1070 GLU A N 1
ATOM 1393 C CA . GLU A 1 196 ? -8.692 8.044 37.527 1.00 19.81 1070 GLU A CA 1
ATOM 1394 C C . GLU A 1 196 ? -8.713 8.376 36.046 1.00 21.13 1070 GLU A C 1
ATOM 1395 O O . GLU A 1 196 ? -9.721 8.180 35.369 1.00 20.49 1070 GLU A O 1
ATOM 1401 N N . SER A 1 197 ? -7.587 8.859 35.542 1.00 15.45 1071 SER A N 1
ATOM 1402 C CA . SER A 1 197 ? -7.468 9.118 34.121 1.00 15.74 1071 SER A CA 1
ATOM 1403 C C . SER A 1 197 ? -6.027 9.000 33.680 1.00 19.53 1071 SER A C 1
ATOM 1404 O O . SER A 1 197 ? -5.100 9.029 34.487 1.00 18.48 1071 SER A O 1
ATOM 1407 N N . HIS A 1 198 ? -5.842 8.849 32.382 1.00 18.18 1072 HIS A N 1
ATOM 1408 C CA . HIS A 1 198 ? -4.514 8.937 31.819 1.00 16.44 1072 HIS A CA 1
ATOM 1409 C C . HIS A 1 198 ? -4.647 9.120 30.323 1.00 17.00 1072 HIS A C 1
ATOM 1410 O O . HIS A 1 198 ? -5.747 9.004 29.775 1.00 14.34 1072 HIS A O 1
ATOM 1417 N N . PRO A 1 199 ? -3.534 9.446 29.670 1.00 17.64 1073 PRO A N 1
ATOM 1418 C CA . PRO A 1 199 ? -3.555 9.692 28.236 1.00 17.93 1073 PRO A CA 1
ATOM 1419 C C . PRO A 1 199 ? -3.635 8.387 27.487 1.00 19.08 1073 PRO A C 1
ATOM 1420 O O . PRO A 1 199 ? -3.307 7.309 27.991 1.00 14.88 1073 PRO A O 1
ATOM 1424 N N . LEU A 1 200 ? -4.078 8.496 26.253 1.00 18.72 1074 LEU A N 1
ATOM 1425 C CA . LEU A 1 200 ? -3.977 7.391 25.344 1.00 13.29 1074 LEU A CA 1
ATOM 1426 C C . LEU A 1 200 ? -3.694 8.026 24.018 1.00 13.21 1074 LEU A C 1
ATOM 1427 O O . LEU A 1 200 ? -4.278 9.052 23.676 1.00 13.73 1074 LEU A O 1
ATOM 1432 N N . ARG A 1 201 ? -2.745 7.450 23.299 1.00 13.42 1075 ARG A N 1
ATOM 1433 C CA . ARG A 1 201 ? -2.483 7.891 21.955 1.00 12.99 1075 ARG A CA 1
ATOM 1434 C C . ARG A 1 201 ? -2.853 6.759 21.029 1.00 12.58 1075 ARG A C 1
ATOM 1435 O O . ARG A 1 201 ? -2.516 5.599 21.271 1.00 15.26 1075 ARG A O 1
ATOM 1443 N N . GLN A 1 202 ? -3.539 7.111 19.957 1.00 13.66 1076 GLN A N 1
ATOM 1444 C CA . GLN A 1 202 ? -3.967 6.153 18.990 1.00 12.01 1076 GLN A CA 1
ATOM 1445 C C . GLN A 1 202 ? -3.205 6.439 17.722 1.00 14.55 1076 GLN A C 1
ATOM 1446 O O . GLN A 1 202 ? -3.266 7.545 17.182 1.00 14.60 1076 GLN A O 1
ATOM 1452 N N . PHE A 1 203 ? -2.477 5.438 17.265 1.00 13.84 1077 PHE A N 1
ATOM 1453 C CA . PHE A 1 203 ? -1.722 5.537 16.031 1.00 11.85 1077 PHE A CA 1
ATOM 1454 C C . PHE A 1 203 ? -2.553 4.878 14.970 1.00 16.74 1077 PHE A C 1
ATOM 1455 O O . PHE A 1 203 ? -2.677 3.657 14.929 1.00 13.31 1077 PHE A O 1
ATOM 1463 N N . HIS A 1 204 ? -3.152 5.702 14.129 1.00 15.38 1078 HIS A N 1
ATOM 1464 C CA . HIS A 1 204 ? -4.043 5.200 13.116 1.00 15.15 1078 HIS A CA 1
ATOM 1465 C C . HIS A 1 204 ? -3.327 5.154 11.781 1.00 18.70 1078 HIS A C 1
ATOM 1466 O O . HIS A 1 204 ? -3.166 6.172 11.113 1.00 16.89 1078 HIS A O 1
ATOM 1473 N N . PHE A 1 205 ? -2.868 3.962 11.419 1.00 15.76 1079 PHE A N 1
ATOM 1474 C CA . PHE A 1 205 ? -2.254 3.737 10.127 1.00 12.28 1079 PHE A CA 1
ATOM 1475 C C . PHE A 1 205 ? -3.389 3.624 9.134 1.00 17.01 1079 PHE A C 1
ATOM 1476 O O . PHE A 1 205 ? -4.127 2.642 9.132 1.00 15.94 1079 PHE A O 1
ATOM 1484 N N . THR A 1 206 ? -3.538 4.634 8.291 1.00 20.02 1080 THR A N 1
ATOM 1485 C CA . THR A 1 206 ? -4.697 4.687 7.418 1.00 20.81 1080 THR A CA 1
ATOM 1486 C C . THR A 1 206 ? -4.355 4.255 6.005 1.00 23.48 1080 THR A C 1
ATOM 1487 O O . THR A 1 206 ? -5.234 4.181 5.145 1.00 27.81 1080 THR A O 1
ATOM 1491 N N . SER A 1 207 ? -3.083 3.968 5.766 1.00 22.39 1081 SER A N 1
ATOM 1492 C CA . SER A 1 207 ? -2.605 3.816 4.402 1.00 23.23 1081 SER A CA 1
ATOM 1493 C C . SER A 1 207 ? -2.228 2.392 4.017 1.00 22.49 1081 SER A C 1
ATOM 1494 O O . SER A 1 207 ? -1.576 2.174 3.013 1.00 25.51 1081 SER A O 1
ATOM 1497 N N . TRP A 1 208 ? -2.644 1.411 4.798 1.00 19.28 1082 TRP A N 1
ATOM 1498 C CA . TRP A 1 208 ? -2.461 0.046 4.358 1.00 16.88 1082 TRP A CA 1
ATOM 1499 C C . TRP A 1 208 ? -3.347 -0.163 3.128 1.00 17.98 1082 TRP A C 1
ATOM 1500 O O . TRP A 1 208 ? -4.520 0.204 3.145 1.00 18.77 1082 TRP A O 1
ATOM 1511 N N . PRO A 1 209 ? -2.799 -0.766 2.058 1.00 21.03 1083 PRO A N 1
ATOM 1512 C CA . PRO A 1 209 ? -3.601 -0.865 0.831 1.00 21.37 1083 PRO A CA 1
ATOM 1513 C C . PRO A 1 209 ? -4.864 -1.684 1.079 1.00 29.03 1083 PRO A C 1
ATOM 1514 O O . PRO A 1 209 ? -4.869 -2.545 1.942 1.00 23.32 1083 PRO A O 1
ATOM 1518 N N . ASP A 1 210 ? -5.926 -1.409 0.334 1.00 32.94 1084 ASP A N 1
ATOM 1519 C CA . ASP A 1 210 ? -7.168 -2.144 0.505 1.00 32.27 1084 ASP A CA 1
ATOM 1520 C C . ASP A 1 210 ? -6.944 -3.611 0.205 1.00 24.03 1084 ASP A C 1
ATOM 1521 O O . ASP A 1 210 ? -7.588 -4.476 0.784 1.00 29.44 1084 ASP A O 1
ATOM 1526 N N . HIS A 1 211 ? -6.015 -3.884 -0.701 1.00 24.49 1085 HIS A N 1
ATOM 1527 C CA . HIS A 1 211 ? -5.641 -5.251 -1.027 1.00 28.21 1085 HIS A CA 1
ATOM 1528 C C . HIS A 1 211 ? -4.135 -5.400 -0.942 1.00 29.85 1085 HIS A C 1
ATOM 1529 O O . HIS A 1 211 ? -3.387 -4.509 -1.350 1.00 34.63 1085 HIS A O 1
ATOM 1536 N N . GLY A 1 212 ? -3.698 -6.531 -0.409 1.00 28.33 1086 GLY A N 1
ATOM 1537 C CA . GLY A 1 212 ? -2.287 -6.830 -0.323 1.00 29.27 1086 GLY A CA 1
ATOM 1538 C C . GLY A 1 212 ? -1.600 -5.967 0.709 1.00 24.41 1086 GLY A C 1
ATOM 1539 O O . GLY A 1 212 ? -2.240 -5.224 1.452 1.00 23.00 1086 GLY A O 1
ATOM 1540 N N . VAL A 1 213 ? -0.282 -6.074 0.737 1.00 19.90 1087 VAL A N 1
ATOM 1541 C CA . VAL A 1 213 ? 0.536 -5.395 1.716 1.00 18.53 1087 VAL A CA 1
ATOM 1542 C C . VAL A 1 213 ? 1.033 -4.081 1.151 1.00 20.17 1087 VAL A C 1
ATOM 1543 O O . VAL A 1 213 ? 0.969 -3.859 -0.057 1.00 24.95 1087 VAL A O 1
ATOM 1547 N N . PRO A 1 214 ? 1.553 -3.204 2.018 1.00 23.20 1088 PRO A N 1
ATOM 1548 C CA . PRO A 1 214 ? 2.136 -1.960 1.506 1.00 19.08 1088 PRO A CA 1
ATOM 1549 C C . PRO A 1 214 ? 3.227 -2.225 0.460 1.00 20.48 1088 PRO A C 1
ATOM 1550 O O . PRO A 1 214 ? 3.952 -3.218 0.546 1.00 17.77 1088 PRO A O 1
ATOM 1554 N N . ASP A 1 215 ? 3.339 -1.333 -0.518 1.00 23.20 1089 ASP A N 1
ATOM 1555 C CA . ASP A 1 215 ? 4.343 -1.469 -1.573 1.00 30.36 1089 ASP A CA 1
ATOM 1556 C C . ASP A 1 215 ? 5.766 -1.381 -1.037 1.00 27.03 1089 ASP A C 1
ATOM 1557 O O . ASP A 1 215 ? 6.685 -1.996 -1.578 1.00 27.21 1089 ASP A O 1
ATOM 1562 N N . THR A 1 216 ? 5.944 -0.608 0.028 1.00 24.17 1090 THR A N 1
ATOM 1563 C CA . THR A 1 216 ? 7.247 -0.448 0.653 1.00 24.84 1090 THR A CA 1
ATOM 1564 C C . THR A 1 216 ? 7.087 -0.679 2.136 1.00 23.48 1090 THR A C 1
ATOM 1565 O O . THR A 1 216 ? 5.969 -0.696 2.648 1.00 18.88 1090 THR A O 1
ATOM 1569 N N . THR A 1 217 ? 8.207 -0.850 2.827 1.00 22.26 1091 THR A N 1
ATOM 1570 C CA . THR A 1 217 ? 8.160 -1.190 4.240 1.00 22.88 1091 THR A CA 1
ATOM 1571 C C . THR A 1 217 ? 8.482 0.020 5.100 1.00 24.72 1091 THR A C 1
ATOM 1572 O O . THR A 1 217 ? 8.205 0.023 6.288 1.00 20.91 1091 THR A O 1
ATOM 1576 N N . ASP A 1 218 ? 9.074 1.050 4.504 1.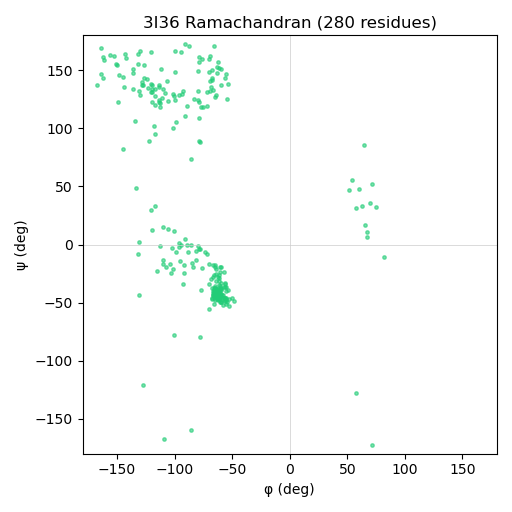00 21.12 1092 ASP A N 1
ATOM 1577 C CA . ASP A 1 218 ? 9.594 2.152 5.302 1.00 22.68 1092 ASP A CA 1
ATOM 1578 C C . ASP A 1 218 ? 8.511 2.874 6.099 1.00 19.30 1092 ASP A C 1
ATOM 1579 O O . ASP A 1 218 ? 8.731 3.236 7.251 1.00 22.88 1092 ASP A O 1
ATOM 1584 N N . LEU A 1 219 ? 7.343 3.068 5.501 1.00 18.33 1093 LEU A N 1
ATOM 1585 C CA . LEU A 1 219 ? 6.305 3.834 6.171 1.00 19.53 1093 LEU A CA 1
ATOM 1586 C C . LEU A 1 219 ? 5.793 3.087 7.391 1.00 22.08 1093 LEU A C 1
ATOM 1587 O O . LEU A 1 219 ? 5.645 3.670 8.468 1.00 20.10 1093 LEU A O 1
ATOM 1592 N N . LEU A 1 220 ? 5.519 1.796 7.233 1.00 18.58 1094 LEU A N 1
ATOM 1593 C CA . LEU A 1 220 ? 5.043 1.035 8.366 1.00 19.07 1094 LEU A CA 1
ATOM 1594 C C . LEU A 1 220 ? 6.128 0.960 9.432 1.00 14.64 1094 LEU A C 1
ATOM 1595 O O . LEU A 1 220 ? 5.841 1.006 10.630 1.00 13.63 1094 LEU A O 1
ATOM 1600 N N . ILE A 1 221 ? 7.378 0.838 8.998 1.00 15.63 1095 ILE A N 1
ATOM 1601 C CA . ILE A 1 221 ? 8.485 0.779 9.945 1.00 17.28 1095 ILE A CA 1
ATOM 1602 C C . ILE A 1 221 ? 8.645 2.113 10.676 1.00 15.42 1095 ILE A C 1
ATOM 1603 O O . ILE A 1 221 ? 8.830 2.139 11.889 1.00 16.13 1095 ILE A O 1
ATOM 1608 N N . ASN A 1 222 ? 8.563 3.222 9.943 1.00 13.37 1096 ASN A N 1
ATOM 1609 C CA A ASN A 1 222 ? 8.606 4.539 10.561 0.50 19.30 1096 ASN A CA 1
ATOM 1610 C CA B ASN A 1 222 ? 8.607 4.542 10.561 0.50 19.31 1096 ASN A CA 1
ATOM 1611 C C . ASN A 1 222 ? 7.438 4.747 11.518 1.00 16.77 1096 ASN A C 1
ATOM 1612 O O . ASN A 1 222 ? 7.583 5.363 12.570 1.00 14.38 1096 ASN A O 1
ATOM 1621 N N . PHE A 1 223 ? 6.277 4.230 11.135 1.00 16.14 1097 PHE A N 1
ATOM 1622 C CA . PHE A 1 223 ? 5.087 4.297 11.969 1.00 12.65 1097 PHE A CA 1
ATOM 1623 C C . PHE A 1 223 ? 5.345 3.508 13.249 1.00 13.40 1097 PHE A C 1
ATOM 1624 O O . PHE A 1 223 ? 5.057 3.988 14.347 1.00 14.19 1097 PHE A O 1
ATOM 1632 N N . ARG A 1 224 ? 5.894 2.303 13.115 1.00 11.85 1098 ARG A N 1
ATOM 1633 C CA . ARG A 1 224 ? 6.293 1.543 14.299 1.00 11.42 1098 ARG A CA 1
ATOM 1634 C C . ARG A 1 224 ? 7.242 2.347 15.179 1.00 9.84 1098 ARG A C 1
ATOM 1635 O O . ARG A 1 224 ? 7.098 2.374 16.408 1.00 13.23 1098 ARG A O 1
ATOM 1643 N N . TYR A 1 225 ? 8.243 2.975 14.572 1.00 14.08 1099 TYR A N 1
ATOM 1644 C CA A TYR A 1 225 ? 9.155 3.803 15.351 0.50 16.30 1099 TYR A CA 1
ATOM 1645 C CA B TYR A 1 225 ? 9.158 3.820 15.327 0.50 16.17 1099 TYR A CA 1
ATOM 1646 C C . TYR A 1 225 ? 8.410 4.899 16.106 1.00 17.40 1099 TYR A C 1
ATOM 1647 O O . TYR A 1 225 ? 8.742 5.197 17.246 1.00 15.43 1099 TYR A O 1
ATOM 1664 N N . LEU A 1 226 ? 7.396 5.488 15.482 1.00 15.27 1100 LEU A N 1
ATOM 1665 C CA . LEU A 1 226 ? 6.614 6.521 16.166 1.00 14.47 1100 LEU A CA 1
ATOM 1666 C C . LEU A 1 226 ? 5.925 5.947 17.398 1.00 17.30 1100 LEU A C 1
ATOM 1667 O O . LEU A 1 226 ? 5.953 6.536 18.483 1.00 12.37 1100 LEU A O 1
ATOM 1672 N N . VAL A 1 227 ? 5.309 4.783 17.224 1.00 14.12 1101 VAL A N 1
ATOM 1673 C CA . VAL A 1 227 ? 4.648 4.118 18.333 1.00 15.17 1101 VAL A CA 1
ATOM 1674 C C . VAL A 1 227 ? 5.654 3.884 19.441 1.00 15.20 1101 VAL A C 1
ATOM 1675 O O . VAL A 1 227 ? 5.398 4.169 20.612 1.00 16.73 1101 VAL A O 1
ATOM 1679 N N . ARG A 1 228 ? 6.806 3.351 19.068 1.00 13.11 1102 ARG A N 1
ATOM 1680 C CA . ARG A 1 228 ? 7.841 3.032 20.040 1.00 13.01 1102 ARG A CA 1
ATOM 1681 C C . ARG A 1 228 ? 8.368 4.280 20.742 1.00 13.79 1102 ARG A C 1
ATOM 1682 O O . ARG A 1 228 ? 8.649 4.270 21.947 1.00 17.48 1102 ARG A O 1
ATOM 1690 N N . ASP A 1 229 ? 8.500 5.359 19.985 1.00 15.11 1103 ASP A N 1
ATOM 1691 C CA . ASP A 1 229 ? 8.956 6.607 20.565 1.00 18.84 1103 ASP A CA 1
ATOM 1692 C C . ASP A 1 229 ? 8.025 7.012 21.699 1.00 19.96 1103 ASP A C 1
ATOM 1693 O O . ASP A 1 229 ? 8.459 7.385 22.796 1.00 14.37 1103 ASP A O 1
ATOM 1698 N N . TYR A 1 230 ? 6.730 6.928 21.430 1.00 15.49 1104 TYR A N 1
ATOM 1699 C CA . TYR A 1 230 ? 5.735 7.235 22.441 1.00 13.80 1104 TYR A CA 1
ATOM 1700 C C . TYR A 1 230 ? 5.781 6.244 23.601 1.00 16.55 1104 TYR A C 1
ATOM 1701 O O . TYR A 1 230 ? 5.717 6.643 24.758 1.00 15.33 1104 TYR A O 1
ATOM 1710 N N . MET A 1 231 ? 5.886 4.955 23.287 1.00 14.54 1105 MET A N 1
ATOM 1711 C CA . MET A 1 231 ? 5.904 3.922 24.323 1.00 11.75 1105 MET A CA 1
ATOM 1712 C C . MET A 1 231 ? 7.015 4.128 25.338 1.00 16.48 1105 MET A C 1
ATOM 1713 O O . MET A 1 231 ? 6.931 3.633 26.454 1.00 11.95 1105 MET A O 1
ATOM 1718 N N . LYS A 1 232 ? 8.067 4.838 24.947 1.00 13.90 1106 LYS A N 1
ATOM 1719 C CA . LYS A 1 232 ? 9.170 5.092 25.874 1.00 20.13 1106 LYS A CA 1
ATOM 1720 C C . LYS A 1 232 ? 8.706 5.964 27.039 1.00 17.34 1106 LYS A C 1
ATOM 1721 O O . LYS A 1 232 ? 9.340 6.012 28.093 1.00 17.70 1106 LYS A O 1
ATOM 1727 N N . GLN A 1 233 ? 7.576 6.628 26.843 1.00 13.69 1107 GLN A N 1
ATOM 1728 C CA . GLN A 1 233 ? 7.061 7.590 27.810 1.00 12.66 1107 GLN A CA 1
ATOM 1729 C C . GLN A 1 233 ? 6.023 6.965 28.726 1.00 13.65 1107 GLN A C 1
ATOM 1730 O O . GLN A 1 233 ? 5.518 7.611 29.628 1.00 16.11 1107 GLN A O 1
ATOM 1736 N N . ILE A 1 234 ? 5.729 5.694 28.480 1.00 15.67 1108 ILE A N 1
ATOM 1737 C CA . ILE A 1 234 ? 4.575 5.034 29.046 1.00 16.91 1108 ILE A CA 1
ATOM 1738 C C . ILE A 1 234 ? 4.985 4.191 30.251 1.00 15.03 1108 ILE A C 1
ATOM 1739 O O . ILE A 1 234 ? 6.100 3.681 30.295 1.00 19.79 1108 ILE A O 1
ATOM 1744 N N . PRO A 1 235 ? 4.091 4.051 31.244 1.00 16.49 1109 PRO A N 1
ATOM 1745 C CA . PRO A 1 235 ? 4.480 3.255 32.413 1.00 18.26 1109 PRO A CA 1
ATOM 1746 C C . PRO A 1 235 ? 4.683 1.799 32.032 1.00 23.64 1109 PRO A C 1
ATOM 1747 O O . PRO A 1 235 ? 4.318 1.392 30.917 1.00 17.69 1109 PRO A O 1
ATOM 1751 N N . PRO A 1 236 ? 5.225 1.008 32.968 1.00 29.79 1110 PRO A N 1
ATOM 1752 C CA . PRO A 1 236 ? 5.451 -0.424 32.749 1.00 31.59 1110 PRO A CA 1
ATOM 1753 C C . PRO A 1 236 ? 4.146 -1.191 32.672 1.00 20.62 1110 PRO A C 1
ATOM 1754 O O . PRO A 1 236 ? 3.105 -0.718 33.133 1.00 20.18 1110 PRO A O 1
ATOM 1758 N N . GLU A 1 237 ? 4.221 -2.391 32.119 1.00 16.59 1111 GLU A N 1
ATOM 1759 C CA . GLU A 1 237 ? 3.072 -3.261 32.008 1.00 25.22 1111 GLU A CA 1
ATOM 1760 C C . GLU A 1 237 ? 1.926 -2.510 31.379 1.00 17.92 1111 GLU A C 1
ATOM 1761 O O . GLU A 1 237 ? 0.801 -2.533 31.874 1.00 22.63 1111 GLU A O 1
ATOM 1767 N N . SER A 1 238 ? 2.217 -1.804 30.300 1.00 16.97 1112 SER A N 1
ATOM 1768 C CA . SER A 1 238 ? 1.161 -1.169 29.528 1.00 12.37 1112 SER A CA 1
ATOM 1769 C C . SER A 1 238 ? 1.194 -1.774 28.135 1.00 14.54 1112 SER A C 1
ATOM 1770 O O . SER A 1 238 ? 2.047 -1.431 27.327 1.00 15.92 1112 SER A O 1
ATOM 1773 N N . PRO A 1 239 ? 0.266 -2.700 27.861 1.00 13.32 1113 PRO A N 1
ATOM 1774 C CA . PRO A 1 239 ? 0.233 -3.420 26.589 1.00 10.37 1113 PRO A CA 1
ATOM 1775 C C . PRO A 1 239 ? -0.119 -2.446 25.492 1.00 11.00 1113 PRO A C 1
ATOM 1776 O O . PRO A 1 239 ? -0.950 -1.547 25.705 1.00 9.86 1113 PRO A O 1
ATOM 1780 N N . ILE A 1 240 ? 0.502 -2.608 24.335 1.00 10.09 1114 ILE A N 1
ATOM 1781 C CA . ILE A 1 240 ? 0.087 -1.827 23.184 1.00 10.50 1114 ILE A CA 1
ATOM 1782 C C . ILE A 1 240 ? -1.096 -2.568 22.595 1.00 9.47 1114 ILE A C 1
ATOM 1783 O O . ILE A 1 240 ?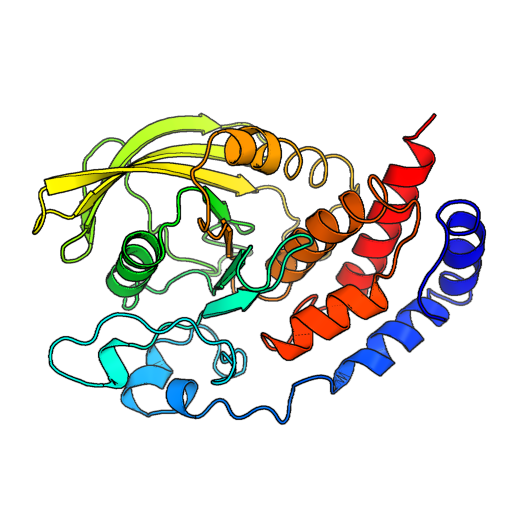 -1.009 -3.760 22.289 1.00 9.30 1114 ILE A O 1
ATOM 1788 N N . LEU A 1 241 ? -2.206 -1.866 22.445 1.00 8.56 1115 LEU A N 1
ATOM 1789 C CA . LEU A 1 241 ? -3.391 -2.500 21.896 1.00 10.85 1115 LEU A CA 1
ATOM 1790 C C . LEU A 1 241 ? -3.288 -2.312 20.395 1.00 8.85 1115 LEU A C 1
ATOM 1791 O O . LEU A 1 241 ? -3.211 -1.190 19.901 1.00 11.68 1115 LEU A O 1
ATOM 1796 N N . VAL A 1 242 ? -3.240 -3.419 19.674 1.00 8.25 1116 VAL A N 1
ATOM 1797 C CA . VAL A 1 242 ? -3.081 -3.354 18.231 1.00 7.44 1116 VAL A CA 1
ATOM 1798 C C . VAL A 1 242 ? -4.281 -4.017 17.620 1.00 9.52 1116 VAL A C 1
ATOM 1799 O O . VAL A 1 242 ? -4.700 -5.069 18.072 1.00 9.51 1116 VAL A O 1
ATOM 1803 N N . HIS A 1 243 ? -4.874 -3.379 16.619 1.00 11.79 1117 HIS A N 1
ATOM 1804 C CA . HIS A 1 243 ? -6.010 -3.999 15.956 1.00 9.27 1117 HIS A CA 1
ATOM 1805 C C . HIS A 1 243 ? -6.069 -3.534 14.525 1.00 13.61 1117 HIS A C 1
ATOM 1806 O O . HIS A 1 243 ? -5.551 -2.470 14.179 1.00 13.05 1117 HIS A O 1
ATOM 1813 N N . CYS A 1 244 ? -6.682 -4.357 13.689 1.00 12.44 1118 CYS A N 1
ATOM 1814 C CA . CYS A 1 244 ? -7.062 -3.942 12.356 1.00 11.20 1118 CYS A CA 1
ATOM 1815 C C . CYS A 1 244 ? -8.531 -4.308 12.315 1.00 14.86 1118 CYS A C 1
ATOM 1816 O O . CYS A 1 244 ? -9.302 -3.843 13.154 1.00 14.38 1118 CYS A O 1
ATOM 1819 N N . SER A 1 245 ? -8.913 -5.169 11.381 1.00 13.01 1119 SER A N 1
ATOM 1820 C CA A SER A 1 245 ? -10.263 -5.714 11.279 0.50 13.53 1119 SER A CA 1
ATOM 1821 C CA B SER A 1 245 ? -10.294 -5.627 11.388 0.50 13.16 1119 SER A CA 1
ATOM 1822 C C . SER A 1 245 ? -10.441 -6.861 12.268 1.00 12.96 1119 SER A C 1
ATOM 1823 O O . SER A 1 245 ? -11.118 -6.782 13.300 1.00 11.08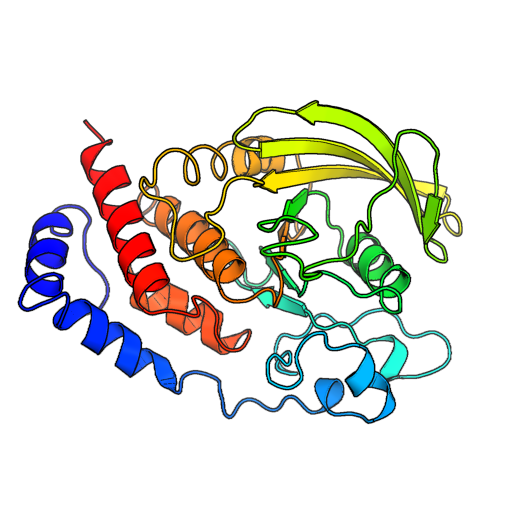 1119 SER A O 1
ATOM 1828 N N . ALA A 1 246 ? -9.807 -7.963 11.907 1.00 11.56 1120 ALA A N 1
ATOM 1829 C CA . ALA A 1 246 ? -9.882 -9.174 12.695 1.00 12.53 1120 ALA A CA 1
ATOM 1830 C C . ALA A 1 246 ? -8.834 -9.159 13.818 1.00 11.35 1120 ALA A C 1
ATOM 1831 O O . ALA A 1 246 ? -8.912 -9.928 14.772 1.00 12.56 1120 ALA A O 1
ATOM 1833 N N . GLY A 1 247 ? -7.857 -8.272 13.699 1.00 10.83 1121 GLY A N 1
ATOM 1834 C CA . GLY A 1 247 ? -6.814 -8.185 14.689 1.00 10.79 1121 GLY A CA 1
ATOM 1835 C C . GLY A 1 247 ? -5.846 -9.344 14.548 1.00 13.16 1121 GLY A C 1
ATOM 1836 O O . GLY A 1 247 ? -5.300 -9.824 15.528 1.00 11.22 1121 GLY A O 1
ATOM 1837 N N . VAL A 1 248 ? -5.643 -9.816 13.326 1.00 12.53 1122 VAL A N 1
ATOM 1838 C CA . VAL A 1 248 ? -4.693 -10.903 13.136 1.00 11.98 1122 VAL A CA 1
ATOM 1839 C C . VAL A 1 248 ? -3.691 -10.654 12.029 1.00 13.43 1122 VAL A C 1
ATOM 1840 O O . VAL A 1 248 ? -2.507 -10.925 12.202 1.00 14.23 1122 VAL A O 1
ATOM 1844 N N . GLY A 1 249 ? -4.146 -10.137 10.891 1.00 13.17 1123 GLY A N 1
ATOM 1845 C CA . GLY A 1 249 ? -3.260 -10.022 9.747 1.00 11.13 1123 GLY A CA 1
ATOM 1846 C C . GLY A 1 249 ? -2.322 -8.841 9.873 1.00 13.00 1123 GLY A C 1
ATOM 1847 O O . GLY A 1 249 ? -1.148 -8.987 10.201 1.00 11.29 1123 GLY A O 1
ATOM 1848 N N . ARG A 1 250 ? -2.832 -7.657 9.571 1.00 10.85 1124 ARG A N 1
ATOM 1849 C CA . ARG A 1 250 ? -2.034 -6.451 9.718 1.00 11.88 1124 ARG A CA 1
ATOM 1850 C C . ARG A 1 250 ? -1.503 -6.330 11.135 1.00 9.20 1124 ARG A C 1
ATOM 1851 O O . ARG A 1 250 ? -0.356 -5.951 11.363 1.00 11.67 1124 ARG A O 1
ATOM 1859 N N . THR A 1 251 ? -2.354 -6.687 12.082 1.00 10.61 1125 THR A N 1
ATOM 1860 C CA . THR A 1 251 ? -2.003 -6.616 13.491 1.00 9.18 1125 THR A CA 1
ATOM 1861 C C . THR A 1 251 ? -0.809 -7.498 13.780 1.00 12.46 1125 THR A C 1
ATOM 1862 O O . THR A 1 251 ? 0.153 -7.059 14.400 1.00 12.40 1125 THR A O 1
ATOM 1866 N N . GLY A 1 252 ? -0.873 -8.741 13.323 1.00 10.15 1126 GLY A N 1
ATOM 1867 C CA . GLY A 1 252 ? 0.213 -9.676 13.564 1.00 8.44 1126 GLY A CA 1
ATOM 1868 C C . GLY A 1 252 ? 1.461 -9.210 12.858 1.00 8.51 1126 GLY A C 1
ATOM 1869 O O . GLY A 1 252 ? 2.566 -9.351 13.359 1.00 10.82 1126 GLY A O 1
ATOM 1870 N N . THR A 1 253 ? 1.282 -8.661 11.664 1.00 13.70 1127 THR A N 1
ATOM 1871 C CA . THR A 1 253 ? 2.410 -8.160 10.901 1.00 9.05 1127 THR A CA 1
ATOM 1872 C C . THR A 1 253 ? 3.088 -7.029 11.664 1.00 8.64 1127 THR A C 1
ATOM 1873 O O . THR A 1 253 ? 4.300 -7.020 11.832 1.00 8.84 1127 THR A O 1
ATOM 1877 N N . PHE A 1 254 ? 2.296 -6.093 12.155 1.00 8.54 1128 PHE A N 1
ATOM 1878 C CA . PHE A 1 254 ? 2.856 -4.984 12.894 1.00 10.27 1128 PHE A CA 1
ATOM 1879 C C . PHE A 1 254 ? 3.589 -5.485 14.143 1.00 12.86 1128 PHE A C 1
ATOM 1880 O O . PHE A 1 254 ? 4.714 -5.071 14.442 1.00 11.13 1128 PHE A O 1
ATOM 1888 N N . ILE A 1 255 ? 2.949 -6.379 14.881 1.00 10.08 1129 ILE A N 1
ATOM 1889 C CA . ILE A 1 255 ? 3.569 -6.866 16.103 1.00 10.80 1129 ILE A CA 1
ATOM 1890 C C . ILE A 1 255 ? 4.868 -7.585 15.775 1.00 8.68 1129 ILE A C 1
ATOM 1891 O O . ILE A 1 255 ? 5.903 -7.386 16.434 1.00 9.25 1129 ILE A O 1
ATOM 1896 N N . ALA A 1 256 ? 4.831 -8.400 14.729 1.00 8.60 1130 ALA A N 1
ATOM 1897 C CA . ALA A 1 256 ? 6.031 -9.139 14.341 1.00 11.43 1130 ALA A CA 1
ATOM 1898 C C . ALA A 1 256 ? 7.134 -8.174 13.942 1.00 12.40 1130 ALA A C 1
ATOM 1899 O O . ALA A 1 256 ? 8.288 -8.363 14.304 1.00 9.04 1130 ALA A O 1
ATOM 1901 N N . ILE A 1 257 ? 6.787 -7.128 13.199 1.00 8.86 1131 ILE A N 1
ATOM 1902 C CA . ILE A 1 257 ? 7.805 -6.181 12.767 1.00 12.20 1131 ILE A CA 1
ATOM 1903 C C . ILE A 1 257 ? 8.447 -5.543 13.994 1.00 10.53 1131 ILE A C 1
ATOM 1904 O O . ILE A 1 257 ? 9.662 -5.355 14.073 1.00 10.66 1131 ILE A O 1
ATOM 1909 N N . ASP A 1 258 ? 7.622 -5.210 14.967 1.00 10.15 1132 ASP A N 1
ATOM 1910 C CA . ASP A 1 258 ? 8.144 -4.556 16.164 1.00 11.05 1132 ASP A CA 1
ATOM 1911 C C . ASP A 1 258 ? 9.131 -5.483 16.853 1.00 15.28 1132 ASP A C 1
ATOM 1912 O O . ASP A 1 258 ? 10.226 -5.078 17.273 1.00 12.06 1132 ASP A O 1
ATOM 1917 N N . ARG A 1 259 ? 8.736 -6.740 16.964 1.00 14.23 1133 ARG A N 1
ATOM 1918 C CA . ARG A 1 259 ? 9.568 -7.727 17.614 1.00 13.76 1133 ARG A CA 1
ATOM 1919 C C . ARG A 1 259 ? 10.854 -7.983 16.845 1.00 12.22 1133 ARG A C 1
ATOM 1920 O O . ARG A 1 259 ? 11.921 -8.100 17.442 1.00 12.10 1133 ARG A O 1
ATOM 1928 N N . LEU A 1 260 ? 10.745 -8.066 15.522 1.00 9.99 1134 LEU A N 1
ATOM 1929 C CA . LEU A 1 260 ? 11.906 -8.287 14.676 1.00 14.15 1134 LEU A CA 1
ATOM 1930 C C . LEU A 1 260 ? 12.897 -7.157 14.814 1.00 12.94 1134 LEU A C 1
ATOM 1931 O O . LEU A 1 260 ? 14.103 -7.380 14.827 1.00 11.55 1134 LEU A O 1
ATOM 1936 N N . ILE A 1 261 ? 12.398 -5.930 14.893 1.00 11.21 1135 ILE A N 1
ATOM 1937 C CA . ILE A 1 261 ? 13.314 -4.799 14.999 1.00 13.79 1135 ILE A CA 1
ATOM 1938 C C . ILE A 1 261 ? 14.104 -4.885 16.291 1.00 14.01 1135 ILE A C 1
ATOM 1939 O O . ILE A 1 261 ? 15.323 -4.695 16.299 1.00 12.34 1135 ILE A O 1
ATOM 1944 N N . TYR A 1 262 ? 13.429 -5.200 17.391 1.00 12.65 1136 TYR A N 1
ATOM 1945 C CA . TYR A 1 262 ? 14.166 -5.355 18.642 1.00 11.18 1136 TYR A CA 1
ATOM 1946 C C . TYR A 1 262 ? 15.219 -6.444 18.523 1.00 10.47 1136 TYR A C 1
ATOM 1947 O O . TYR A 1 262 ? 16.348 -6.280 18.970 1.00 12.85 1136 TYR A O 1
ATOM 1956 N N . GLN A 1 263 ? 14.822 -7.563 17.933 1.00 11.56 1137 GLN A N 1
ATOM 1957 C CA A GLN A 1 263 ? 15.684 -8.720 17.725 0.50 16.47 1137 GLN A CA 1
ATOM 1958 C CA B GLN A 1 263 ? 15.744 -8.675 17.832 0.50 15.03 1137 GLN A CA 1
ATOM 1959 C C . GLN A 1 263 ? 16.935 -8.298 16.961 1.00 12.40 1137 GLN A C 1
ATOM 1960 O O . GLN A 1 263 ? 18.061 -8.613 17.326 1.00 13.01 1137 GLN A O 1
ATOM 1971 N N . ILE A 1 264 ? 16.703 -7.604 15.847 1.00 12.74 1138 ILE A N 1
ATOM 1972 C CA . ILE A 1 264 ? 17.789 -7.120 15.007 1.00 15.32 1138 ILE A CA 1
ATOM 1973 C C . ILE A 1 264 ? 18.686 -6.192 15.815 1.00 16.78 1138 ILE A C 1
ATOM 1974 O O . ILE A 1 264 ? 19.905 -6.331 15.823 1.00 17.88 1138 ILE A O 1
ATOM 1979 N N . GLU A 1 265 ? 18.070 -5.239 16.495 1.00 16.05 1139 GLU A N 1
ATOM 1980 C CA . GLU A 1 265 ? 18.812 -4.230 17.245 1.00 18.02 1139 GLU A CA 1
ATOM 1981 C C . GLU A 1 265 ? 19.591 -4.853 18.397 1.00 18.92 1139 GLU A C 1
ATOM 1982 O O . GLU A 1 265 ? 20.738 -4.509 18.631 1.00 18.28 1139 GLU A O 1
ATOM 1988 N N . ASN A 1 266 ? 18.962 -5.790 19.097 1.00 13.41 1140 ASN A N 1
ATOM 1989 C CA . ASN A 1 266 ? 19.540 -6.334 20.308 1.00 14.15 1140 ASN A CA 1
ATOM 1990 C C . ASN A 1 266 ? 20.385 -7.577 20.128 1.00 15.60 1140 ASN A C 1
ATOM 1991 O O . ASN A 1 266 ? 21.246 -7.861 20.956 1.00 16.27 1140 ASN A O 1
ATOM 1996 N N . GLU A 1 267 ? 20.135 -8.326 19.060 1.00 14.11 1141 GLU A N 1
ATOM 1997 C CA . GLU A 1 267 ? 20.778 -9.622 18.920 1.00 16.58 1141 GLU A CA 1
ATOM 1998 C C . GLU A 1 267 ? 21.392 -9.838 17.557 1.00 12.45 1141 GLU A C 1
ATOM 1999 O O . GLU A 1 267 ? 22.063 -10.829 17.348 1.00 14.64 1141 GLU A O 1
ATOM 2005 N N . ASN A 1 268 ? 21.140 -8.923 16.628 1.00 15.69 1142 ASN A N 1
ATOM 2006 C CA . ASN A 1 268 ? 21.662 -9.058 15.274 1.00 13.77 1142 ASN A CA 1
ATOM 2007 C C . ASN A 1 268 ? 21.218 -10.339 14.622 1.00 16.37 1142 ASN A C 1
ATOM 2008 O O . ASN A 1 268 ? 21.924 -10.897 13.801 1.00 15.42 1142 ASN A O 1
ATOM 2013 N N . THR A 1 269 ? 20.025 -10.791 14.983 1.00 11.88 1143 THR A N 1
ATOM 2014 C CA . THR A 1 269 ? 19.521 -12.031 14.450 1.00 14.00 1143 THR A CA 1
ATOM 2015 C C . THR A 1 269 ? 18.048 -11.816 14.224 1.00 12.12 1143 THR A C 1
ATOM 2016 O O . THR A 1 269 ? 17.450 -10.909 14.791 1.00 16.21 1143 THR A O 1
ATOM 2020 N N . VAL A 1 270 ? 17.456 -12.650 13.390 1.00 15.76 1144 VAL A N 1
ATOM 2021 C CA . VAL A 1 270 ? 16.025 -12.583 13.251 1.00 14.64 1144 VAL A CA 1
ATOM 2022 C C . VAL A 1 270 ? 15.481 -13.982 13.259 1.00 14.70 1144 VAL A C 1
ATOM 2023 O O . VAL A 1 270 ? 16.138 -14.943 12.862 1.00 13.98 1144 VAL A O 1
ATOM 2027 N N . ASP A 1 271 ? 14.260 -14.085 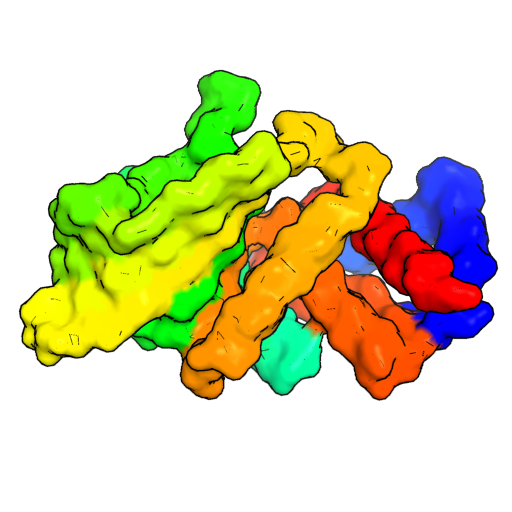13.732 1.00 13.01 1145 ASP A N 1
ATOM 2028 C CA . ASP A 1 271 ? 13.563 -15.340 13.679 1.00 13.53 1145 ASP A CA 1
ATOM 2029 C C . ASP A 1 271 ? 12.110 -14.986 13.441 1.00 12.43 1145 ASP A C 1
ATOM 2030 O O . ASP A 1 271 ? 11.302 -14.914 14.367 1.00 13.38 1145 ASP A O 1
ATOM 2035 N N . VAL A 1 272 ? 11.791 -14.753 12.178 1.00 13.03 1146 VAL A N 1
ATOM 2036 C CA . VAL A 1 272 ? 10.451 -14.353 11.818 1.00 13.45 1146 VAL A CA 1
ATOM 2037 C C . VAL A 1 272 ? 9.551 -15.538 12.108 1.00 13.04 1146 VAL A C 1
ATOM 2038 O O . VAL A 1 272 ? 8.459 -15.393 12.637 1.00 11.01 1146 VAL A O 1
ATOM 2042 N N . TYR A 1 273 ? 10.030 -16.717 11.735 1.00 10.74 1147 TYR A N 1
ATOM 2043 C CA . TYR A 1 273 ? 9.266 -17.929 11.934 1.00 10.77 1147 TYR A CA 1
ATOM 2044 C C . TYR A 1 273 ? 8.914 -18.072 13.414 1.00 13.78 1147 TYR A C 1
ATOM 2045 O O . TYR A 1 273 ? 7.768 -18.314 13.761 1.00 11.93 1147 TYR A O 1
ATOM 2054 N N . GLY A 1 274 ? 9.911 -17.911 14.275 1.00 11.40 1148 GLY A N 1
ATOM 2055 C CA . GLY A 1 274 ? 9.725 -18.054 15.711 1.00 13.99 1148 GLY A CA 1
ATOM 2056 C C . GLY A 1 274 ? 8.762 -17.021 16.256 1.00 16.89 1148 GLY A C 1
ATOM 2057 O O . GLY A 1 274 ? 7.948 -17.305 17.136 1.00 10.95 1148 GLY A O 1
ATOM 2058 N N . ILE A 1 275 ? 8.841 -15.814 15.721 1.00 10.62 1149 ILE A N 1
ATOM 2059 C CA . ILE A 1 275 ? 7.924 -14.779 16.147 1.00 11.19 1149 ILE A CA 1
ATOM 2060 C C . ILE A 1 275 ? 6.506 -15.130 15.736 1.00 11.96 1149 ILE A C 1
ATOM 2061 O O . ILE A 1 275 ? 5.598 -15.103 16.557 1.00 11.31 1149 ILE A O 1
ATOM 2066 N N . VAL A 1 276 ? 6.308 -15.468 14.468 1.00 10.43 1150 VAL A N 1
ATOM 2067 C CA . VAL A 1 276 ? 4.949 -15.703 14.005 1.00 11.68 1150 VAL A CA 1
ATOM 2068 C C . VAL A 1 276 ? 4.405 -16.922 14.708 1.00 12.96 1150 VAL A C 1
ATOM 2069 O O . VAL A 1 276 ? 3.248 -16.951 15.098 1.00 12.27 1150 VAL A O 1
ATOM 2073 N N . TYR A 1 277 ? 5.254 -17.927 14.880 1.00 11.52 1151 TYR A N 1
ATOM 2074 C CA . TYR A 1 277 ? 4.861 -19.111 15.632 1.00 12.60 1151 TYR A CA 1
ATOM 2075 C C . TYR A 1 277 ? 4.305 -18.713 16.998 1.00 12.75 1151 TYR A C 1
ATOM 2076 O O . TYR A 1 277 ? 3.199 -19.112 17.399 1.00 9.77 1151 TYR A O 1
ATOM 2085 N N . ASP A 1 278 ? 5.085 -17.923 17.711 1.00 11.14 1152 ASP A N 1
ATOM 2086 C CA . ASP A 1 278 ? 4.671 -17.403 19.001 1.00 11.48 1152 ASP A CA 1
ATOM 2087 C C . ASP A 1 278 ? 3.337 -16.650 18.897 1.00 11.53 1152 ASP A C 1
ATOM 2088 O O . ASP A 1 278 ? 2.427 -16.867 19.689 1.00 11.51 1152 ASP A O 1
ATOM 2093 N N . LEU A 1 279 ? 3.219 -15.769 17.917 1.00 12.95 1153 LEU A N 1
ATOM 2094 C CA . LEU A 1 279 ? 1.957 -15.062 17.729 1.00 13.37 1153 LEU A CA 1
ATOM 2095 C C . LEU A 1 279 ? 0.810 -16.039 17.547 1.00 13.03 1153 LEU A C 1
ATOM 2096 O O . LEU A 1 279 ? -0.237 -15.890 18.174 1.00 11.78 1153 LEU A O 1
ATOM 2101 N N . ARG A 1 280 ? 1.011 -17.044 16.701 1.00 10.58 1154 ARG A N 1
ATOM 2102 C CA . ARG A 1 280 ? -0.033 -18.037 16.457 1.00 10.06 1154 ARG A CA 1
ATOM 2103 C C . ARG A 1 280 ? -0.405 -18.836 17.703 1.00 12.94 1154 ARG A C 1
ATOM 2104 O O . ARG A 1 280 ? -1.526 -19.320 17.812 1.00 14.96 1154 ARG A O 1
ATOM 2112 N N . MET A 1 281 ? 0.534 -18.986 18.625 1.00 12.22 1155 MET A N 1
ATOM 2113 C CA . MET A 1 281 ? 0.247 -19.658 19.884 1.00 13.63 1155 MET A CA 1
ATOM 2114 C C . MET A 1 281 ? -0.593 -18.770 20.787 1.00 12.44 1155 MET A C 1
ATOM 2115 O O . MET A 1 281 ? -1.032 -19.200 21.857 1.00 13.20 1155 MET A O 1
ATOM 2120 N N . HIS A 1 282 ? -0.809 -17.524 20.374 1.00 15.68 1156 HIS A N 1
ATOM 2121 C CA . HIS A 1 282 ? -1.577 -16.592 21.204 1.00 11.26 1156 HIS A CA 1
ATOM 2122 C C . HIS A 1 282 ? -2.888 -16.140 20.588 1.00 9.89 1156 HIS A C 1
ATOM 2123 O O . HIS A 1 282 ? -3.799 -15.723 21.288 1.00 12.06 1156 HIS A O 1
ATOM 2130 N N . ARG A 1 283 ? -2.983 -16.218 19.273 1.00 10.66 1157 ARG A N 1
ATOM 2131 C CA . ARG A 1 283 ? -4.194 -15.781 18.607 1.00 10.75 1157 ARG A CA 1
ATOM 2132 C C . ARG A 1 283 ? -4.127 -16.410 17.242 1.00 14.07 1157 ARG A C 1
ATOM 2133 O O . ARG A 1 283 ? -3.048 -16.531 16.677 1.00 10.72 1157 ARG A O 1
ATOM 2141 N N . PRO A 1 284 ? -5.273 -16.835 16.717 1.00 13.20 1158 PRO A N 1
ATOM 2142 C CA . PRO A 1 284 ? -5.273 -17.462 15.403 1.00 10.73 1158 PRO A CA 1
ATOM 2143 C C . PRO A 1 284 ? -4.821 -16.486 14.345 1.00 10.30 1158 PRO A C 1
ATOM 2144 O O . PRO A 1 284 ? -4.963 -15.263 14.500 1.00 10.80 1158 PRO A O 1
ATOM 2148 N N . LEU A 1 285 ? -4.257 -17.042 13.279 1.00 11.52 1159 LEU A N 1
ATOM 2149 C CA . LEU A 1 285 ? -4.105 -16.338 12.016 1.00 12.92 1159 LEU A CA 1
ATOM 2150 C C . LEU A 1 285 ? -3.137 -15.165 12.042 1.00 13.85 1159 LEU A C 1
ATOM 2151 O O . LEU A 1 285 ? -3.055 -14.423 11.073 1.00 12.88 1159 LEU A O 1
ATOM 2156 N N . MET A 1 286 ? -2.425 -14.973 13.147 1.00 14.24 1160 MET A N 1
ATOM 2157 C CA . MET A 1 286 ? -1.514 -13.838 13.235 1.00 12.66 1160 MET A CA 1
ATOM 2158 C C . MET A 1 286 ? -0.572 -13.892 12.049 1.00 13.41 1160 MET A C 1
ATOM 2159 O O . MET A 1 286 ? 0.077 -14.915 11.827 1.00 9.80 1160 MET A O 1
ATOM 2164 N N . VAL A 1 287 ? -0.523 -12.799 11.287 1.00 11.38 1161 VAL A N 1
ATOM 2165 C CA . VAL A 1 287 ? 0.151 -12.769 9.992 1.00 10.99 1161 VAL A CA 1
ATOM 2166 C C . VAL A 1 287 ? -0.622 -13.729 9.105 1.00 10.19 1161 VAL A C 1
ATOM 2167 O O . VAL A 1 287 ? -0.304 -14.913 8.970 1.00 11.09 1161 VAL A O 1
ATOM 2171 N N . GLN A 1 288 ? -1.663 -13.179 8.513 1.00 12.55 1162 GLN A N 1
ATOM 2172 C CA . GLN A 1 288 ? -2.781 -13.979 8.061 1.00 13.23 1162 GLN A CA 1
ATOM 2173 C C . GLN A 1 288 ? -2.642 -14.423 6.619 1.00 13.95 1162 GLN A C 1
ATOM 2174 O O . GLN A 1 288 ? -3.319 -15.345 6.189 1.00 18.20 1162 GLN A O 1
ATOM 2180 N N . THR A 1 289 ? -1.759 -13.764 5.877 1.00 14.04 1163 THR A N 1
ATOM 2181 C CA . THR A 1 289 ? -1.532 -14.127 4.494 1.00 17.58 1163 THR A CA 1
ATOM 2182 C C . THR A 1 289 ? -0.043 -14.367 4.268 1.00 18.62 1163 THR A C 1
ATOM 2183 O O . THR A 1 289 ? 0.805 -13.840 4.976 1.00 13.24 1163 THR A O 1
ATOM 2187 N N . GLU A 1 290 ? 0.268 -15.174 3.273 1.00 19.93 1164 GLU A N 1
ATOM 2188 C CA . GLU A 1 290 ? 1.648 -15.403 2.920 1.00 16.34 1164 GLU A CA 1
ATOM 2189 C C . GLU A 1 290 ? 2.304 -14.084 2.506 1.00 15.60 1164 GLU A C 1
ATOM 2190 O O . GLU A 1 290 ? 3.455 -13.842 2.821 1.00 18.68 1164 GLU A O 1
ATOM 2196 N N . ASP A 1 291 ? 1.563 -13.227 1.814 1.00 20.23 1165 ASP A N 1
ATOM 2197 C CA . ASP A 1 291 ? 2.104 -11.936 1.398 1.00 19.81 1165 ASP A CA 1
ATOM 2198 C C . ASP A 1 291 ? 2.574 -11.159 2.623 1.00 18.16 1165 ASP A C 1
ATOM 2199 O O . ASP A 1 291 ? 3.650 -10.554 2.628 1.00 18.38 1165 ASP A O 1
ATOM 2204 N N . GLN A 1 292 ? 1.773 -11.183 3.680 1.00 15.53 1166 GLN A N 1
ATOM 2205 C CA . GLN A 1 292 ? 2.187 -10.512 4.903 1.00 14.39 1166 GLN A CA 1
ATOM 2206 C C . GLN A 1 292 ? 3.463 -11.114 5.450 1.00 13.38 1166 GLN A C 1
ATOM 2207 O O . GLN A 1 292 ? 4.336 -10.395 5.914 1.00 16.16 1166 GLN A O 1
ATOM 2213 N N . TYR A 1 293 ? 3.549 -12.437 5.427 1.00 16.40 1167 TYR A N 1
ATOM 2214 C CA . TYR A 1 293 ? 4.724 -13.115 5.950 1.00 17.24 1167 TYR A CA 1
ATOM 2215 C C . TYR A 1 293 ? 5.963 -12.740 5.144 1.00 16.40 1167 TYR A C 1
ATOM 2216 O O . TYR A 1 293 ? 7.036 -12.531 5.701 1.00 16.27 1167 TYR A O 1
ATOM 2225 N N . VAL A 1 294 ? 5.814 -12.678 3.829 1.00 16.33 1168 VAL A N 1
ATOM 2226 C CA . VAL A 1 294 ? 6.924 -12.255 2.993 1.00 14.19 1168 VAL A CA 1
ATOM 2227 C C . VAL A 1 294 ? 7.239 -10.796 3.272 1.00 19.53 1168 VAL A C 1
ATOM 2228 O O . VAL A 1 294 ? 8.397 -10.411 3.356 1.00 16.36 1168 VAL A O 1
ATOM 2232 N N . PHE A 1 295 ? 6.191 -9.991 3.418 1.00 22.03 1169 PHE A N 1
ATOM 2233 C CA . PHE A 1 295 ? 6.344 -8.579 3.764 1.00 22.96 1169 PHE A CA 1
ATOM 2234 C C . PHE A 1 295 ? 7.190 -8.413 5.015 1.00 16.78 1169 PHE A C 1
ATOM 2235 O O . PHE A 1 295 ? 8.008 -7.492 5.099 1.00 16.95 1169 PHE A O 1
ATOM 2243 N N . LEU A 1 296 ? 7.010 -9.302 5.994 1.00 16.11 1170 LEU A N 1
ATOM 2244 C CA . LEU A 1 296 ? 7.811 -9.228 7.220 1.00 15.84 1170 LEU A CA 1
ATOM 2245 C C . LEU A 1 296 ? 9.251 -9.436 6.886 1.00 16.40 1170 LEU A C 1
ATOM 2246 O O . LEU A 1 296 ? 10.144 -8.746 7.375 1.00 19.66 1170 LEU A O 1
ATOM 2251 N N . ASN A 1 297 ? 9.483 -10.432 6.052 1.00 17.80 1171 ASN A N 1
ATOM 2252 C CA . ASN A 1 297 ? 10.837 -10.710 5.662 1.00 19.63 1171 ASN A CA 1
ATOM 2253 C C . ASN A 1 297 ? 11.380 -9.537 4.874 1.00 18.68 1171 ASN A C 1
ATOM 2254 O O . ASN A 1 297 ? 12.542 -9.177 5.020 1.00 19.31 1171 ASN A O 1
ATOM 2259 N N . GLN A 1 298 ? 10.531 -8.927 4.053 1.00 16.07 1172 GLN A N 1
ATOM 2260 C CA . GLN A 1 298 ? 10.953 -7.725 3.334 1.00 20.70 1172 GLN A CA 1
ATOM 2261 C C . GLN A 1 298 ? 11.339 -6.623 4.321 1.00 20.40 1172 GLN A C 1
ATOM 2262 O O . GLN A 1 298 ? 12.332 -5.905 4.136 1.00 15.69 1172 GLN A O 1
ATOM 2268 N N . CYS A 1 299 ? 10.539 -6.486 5.372 1.00 20.89 1173 CYS A N 1
ATOM 2269 C CA . CYS A 1 299 ? 10.824 -5.514 6.418 1.00 21.40 1173 CYS A CA 1
ATOM 2270 C C . CYS A 1 299 ? 12.212 -5.741 6.989 1.00 23.41 1173 CYS A C 1
ATOM 2271 O O . CYS A 1 299 ? 13.018 -4.819 7.059 1.00 20.96 1173 CYS A O 1
ATOM 2274 N N . VAL A 1 300 ? 12.487 -6.979 7.382 1.00 22.40 1174 VAL A N 1
ATOM 2275 C CA . VAL A 1 300 ? 13.791 -7.333 7.909 1.00 20.19 1174 VAL A CA 1
ATOM 2276 C C . VAL A 1 300 ? 14.883 -6.982 6.921 1.00 16.76 1174 VAL A C 1
ATOM 2277 O O . VAL A 1 300 ? 15.904 -6.410 7.293 1.00 23.97 1174 VAL A O 1
ATOM 2281 N N . LEU A 1 301 ? 14.673 -7.328 5.656 1.00 17.88 1175 LEU A N 1
ATOM 2282 C CA . LEU A 1 301 ? 15.688 -7.073 4.643 1.00 21.17 1175 LEU A CA 1
ATOM 2283 C C . LEU A 1 301 ? 15.949 -5.581 4.533 1.00 24.02 1175 LEU A C 1
ATOM 2284 O O . LEU A 1 301 ? 17.099 -5.129 4.494 1.00 21.89 1175 LEU A O 1
ATOM 2289 N N . ASP A 1 302 ? 14.871 -4.812 4.491 1.00 22.09 1176 ASP A N 1
ATOM 2290 C CA . ASP A 1 302 ? 14.982 -3.370 4.338 1.00 22.24 1176 ASP A CA 1
ATOM 2291 C C . ASP A 1 302 ? 15.660 -2.726 5.545 1.00 25.15 1176 ASP A C 1
ATOM 2292 O O . ASP A 1 302 ? 16.457 -1.802 5.398 1.00 24.51 1176 ASP A O 1
ATOM 2297 N N . ILE A 1 303 ? 15.345 -3.225 6.734 1.00 24.71 1177 ILE A N 1
ATOM 2298 C CA . ILE A 1 303 ? 15.939 -2.710 7.956 1.00 27.25 1177 ILE A CA 1
ATOM 2299 C C . ILE A 1 303 ? 17.431 -2.980 7.961 1.00 30.75 1177 ILE A C 1
ATOM 2300 O O . ILE A 1 303 ? 18.237 -2.095 8.235 1.00 31.59 1177 ILE A O 1
ATOM 2305 N N . ILE A 1 304 ? 17.789 -4.216 7.644 1.00 32.67 1178 ILE A N 1
ATOM 2306 C CA . ILE A 1 304 ? 19.181 -4.621 7.558 1.00 31.52 1178 ILE A CA 1
ATOM 2307 C C . ILE A 1 304 ? 19.932 -3.804 6.506 1.00 37.98 1178 ILE A C 1
ATOM 2308 O O . ILE A 1 304 ? 21.013 -3.277 6.767 1.00 41.15 1178 ILE A O 1
ATOM 2313 N N . ARG A 1 305 ? 19.356 -3.708 5.316 1.00 28.55 1179 ARG A N 1
ATOM 2314 C CA . ARG A 1 305 ? 19.937 -2.891 4.258 1.00 32.07 1179 ARG A CA 1
ATOM 2315 C C . ARG A 1 305 ? 20.040 -1.425 4.656 1.00 35.02 1179 ARG A C 1
ATOM 2316 O O . ARG A 1 305 ? 20.975 -0.735 4.257 1.00 40.28 1179 ARG A O 1
ATOM 2324 N N . ALA A 1 306 ? 19.063 -0.939 5.414 1.00 41.39 1180 ALA A N 1
ATOM 2325 C CA . ALA A 1 306 ? 19.051 0.468 5.811 1.00 52.88 1180 ALA A CA 1
ATOM 2326 C C . ALA A 1 306 ? 20.004 0.700 6.979 1.00 67.63 1180 ALA A C 1
ATOM 2327 O O . ALA A 1 306 ? 20.155 1.825 7.458 1.00 73.60 1180 ALA A O 1
ATOM 2329 N N . GLN A 1 307 ? 20.631 -0.379 7.439 1.00 61.89 1181 GLN A N 1
ATOM 2330 C CA . GLN A 1 307 ? 21.741 -0.278 8.374 1.00 65.71 1181 GLN A CA 1
ATOM 2331 C C . GLN A 1 307 ? 23.003 -0.072 7.540 1.00 71.46 1181 GLN A C 1
ATOM 2332 O O . GLN A 1 307 ? 23.805 -0.991 7.367 1.00 74.82 1181 GLN A O 1
ATOM 2338 N N . LYS A 1 308 ? 23.138 1.144 7.007 1.00 72.17 1182 LYS A N 1
ATOM 2339 C CA . LYS A 1 308 ? 24.220 1.528 6.098 1.00 67.30 1182 LYS A CA 1
ATOM 2340 C C . LYS A 1 308 ? 25.376 0.527 6.043 1.00 64.73 1182 LYS A C 1
ATOM 2341 O O . LYS A 1 308 ? 26.325 0.695 5.270 1.00 61.84 1182 LYS A O 1
#

Solvent-accessible surface area: 12494 Å² total; per-residue (Å²): 140,80,111,27,129,25,127,72,0,81,68,30,7,58,141,25,87,53,123,110,39,70,10,0,29,115,10,33,92,73,0,114,115,28,9,89,107,29,61,59,151,9,0,68,72,57,103,1,138,49,35,12,37,67,123,115,4,12,0,2,34,129,8,25,0,111,8,49,88,115,131,93,75,10,30,22,0,6,0,0,0,25,0,13,7,66,118,54,138,103,23,0,0,0,1,4,0,2,26,91,95,3,38,134,21,1,0,37,0,0,38,60,49,48,0,28,0,0,0,0,0,2,81,26,77,4,108,80,41,74,54,1,43,115,1,17,1,66,74,93,55,83,107,14,39,92,5,23,0,24,28,83,52,80,89,97,84,113,50,18,5,34,21,28,2,62,0,78,22,110,85,52,84,98,60,24,74,0,64,0,1,9,3,27,42,5,41,67,142,47,36,15,148,74,3,77,71,0,14,71,0,5,88,69,1,31,82,13,24,173,129,26,56,113,163,12,8,2,0,0,0,4,23,5,0,0,4,30,0,0,0,1,0,0,0,1,24,0,0,36,24,1,92,85,82,83,19,1,26,5,35,26,2,0,85,34,0,10,64,28,0,12,57,0,0,72,62,64,83,16,0,21,7,0,0,53,0,0,4,38,15,24,135,87,93,143

Secondary structure (DSSP, 8-state):
---EEHHHHHHHHHHHHHHHHHHHHHHHHHHTTTTTTS--HHHHSHHHHTT-SSTT----TTTEEE---SSSGGGGEEEEEEE--SS-TTSEEEEPPPPGGGHHHHHHHHHHTT--EEEE-S-SBSSSSB-S---S--SS-EEETTEEEEEEEEEE-SSEEEEEEEEEETTTTEEEEEEEEEE--S-SSSS-S-SHHHHHHHHHHHHHHTTSPSS-PEEEESSSSSHHHHHHHHHHHHHHHHHHHSEE-HHHHHHHHHTTSTTSS-SHHHHHHHHHHHHHHHHT--